Protein AF-A0A1V5IYW2-F1 (afdb_monomer)

Nearest PDB structures (foldseek):
  6rg0-assembly4_D  TM=4.909E-01  e=7.739E-03  Escherichia coli K-12
  5dlc-assembly2_D  TM=4.328E-01  e=2.002E-02  Pseudomonas aeruginosa
  3pju-assembly1_A  TM=5.124E-01  e=9.516E-01  Pseudomonas fluorescens Pf0-1

Mean predicted aligned error: 9.4 Å

Secondary structure (DSSP, 8-state):
-----S-EEEEEEEGGGGGGS-THHHHHHTTTEEEEEEE--HHHHHHHTT-S----GGGGG-PPPPHHHHHHHHHHHHTTTGGGEEEB----HHHH-HHHHHHHHHHHHHTT--PBEEE-TTSSS-HHHHHTT-SEEEE-GGGTT-HHHHHHHHHHHHHTT-EEEETT---TTTHHHHHTSTTEEEE--THHHHHHHHT-EEEEETTEEEEE-TTTHHHHHGGGGTT--HHHHHHHHHHHHHHHHHHHHHTS----------S--

pLDDT: mean 77.61, std 17.04, range [29.48, 98.5]

Solvent-accessible surface area (backbone atoms only — not comparable to full-atom values): 15457 Å² total; per-residue (Å²): 131,85,74,80,87,60,60,41,63,71,41,84,45,47,54,71,49,46,91,76,53,53,80,62,50,57,69,73,42,58,89,41,43,73,38,34,36,36,37,46,27,36,70,58,48,35,28,30,59,73,72,41,97,60,90,55,82,74,42,80,80,49,80,48,74,59,68,67,62,51,48,53,54,47,53,60,56,36,72,84,41,54,96,65,34,54,43,34,50,67,66,42,35,93,83,69,34,57,74,52,40,54,52,55,50,52,52,33,52,77,68,76,43,85,56,34,48,68,49,49,96,85,48,88,65,54,70,66,61,47,38,74,76,34,65,49,36,30,38,50,45,88,46,62,84,39,66,71,59,40,51,56,54,41,52,54,29,40,77,58,67,12,33,29,34,38,36,58,52,76,56,72,87,53,44,63,68,49,62,56,38,85,20,48,72,46,70,43,40,69,68,64,55,38,27,55,77,70,47,31,44,55,46,59,55,96,97,41,79,46,81,36,47,64,81,56,38,49,78,76,57,45,75,80,58,80,77,55,50,64,65,55,50,39,54,48,28,47,51,26,52,47,56,46,49,53,50,53,56,70,75,26,80,83,72,82,72,87,69,74,92,77,88,77,134

Radius of gyration: 19.22 Å; Cα contacts (8 Å, |Δi|>4): 338; chains: 1; bounding box: 43×42×52 Å

Sequence (265 aa):
MERVNRLIKWRLMSYFYKNTIKAEWWKRHEGVFQEIMVDSGAHTFHAVAGKAGASNQTAKKTKAPDPIQYTHDYCKWLQDYKDKCTYIELDVAKVYGWPLQVHLREIFDAYNLDPLYVWHPTNSETLEDVCGKKDFIGIGSSYNKNAKILSKILAVCEKHQTRVHVFGYTGLENLKALVHHPAVYSVDSSSWSAGVRFGVCYVYERGVLSMYSKNTFPKRFGKMFNKTSNTNLLLWNASQWQRYADYLYKISPKTEWNSNPSVFP

Foldseek 3Di:
DPDPPDALAEAEDEPVCVVVCPPCNCVVNVVRYNAYEYEPCLQVLCLLCVHHPDPDPVSPPDHRPDLQVSLLVVLVVCVVCVQRHAYAFNPCCVPPNQVVSVVSVVSCVVSVHDHAYEDDPPHPDDLLNVLVVALEHEYDAVCLVPPVSVVVSLVSNVVSNRAYEYEARDCPVCVLVVLQRPNYDYYDHCVLLVCLVQVWAWADDDLDIDIGHNVVCCVVPNPPPVPDDSVVRSSRSSVRVSVNVVVSNVPHDDPPPPPPVPPDD

Structure (mmCIF, N/CA/C/O backbone):
data_AF-A0A1V5IYW2-F1
#
_entry.id   AF-A0A1V5IYW2-F1
#
loop_
_atom_site.group_PDB
_atom_site.id
_atom_site.type_symbol
_atom_site.label_atom_id
_atom_site.label_alt_id
_atom_site.label_comp_id
_atom_site.label_asym_id
_atom_site.label_entity_id
_atom_site.label_seq_id
_atom_site.pdbx_PDB_ins_code
_atom_site.Cartn_x
_atom_site.Cartn_y
_atom_site.Cartn_z
_atom_site.occupancy
_atom_site.B_iso_or_equiv
_atom_site.auth_seq_id
_atom_site.auth_comp_id
_atom_site.auth_asym_id
_atom_site.auth_atom_id
_atom_site.pdbx_PDB_model_num
ATOM 1 N N . MET A 1 1 ? 10.880 -18.451 -24.691 1.00 37.06 1 MET A N 1
ATOM 2 C CA . MET A 1 1 ? 10.282 -17.834 -23.489 1.00 37.06 1 MET A CA 1
ATOM 3 C C . MET A 1 1 ? 9.814 -18.969 -22.602 1.00 37.06 1 MET A C 1
ATOM 5 O O . MET A 1 1 ? 8.695 -19.435 -22.774 1.00 37.06 1 MET A O 1
ATOM 9 N N . GLU A 1 2 ? 10.696 -19.491 -21.747 1.00 30.31 2 GLU A N 1
ATOM 10 C CA . GLU A 1 2 ? 10.268 -20.417 -20.695 1.00 30.31 2 GLU A CA 1
ATOM 11 C C . GLU A 1 2 ? 9.194 -19.731 -19.857 1.00 30.31 2 GLU A C 1
ATOM 13 O O . GLU A 1 2 ? 9.331 -18.565 -19.478 1.00 30.31 2 GLU A O 1
ATOM 18 N N . ARG A 1 3 ? 8.084 -20.445 -19.675 1.00 33.84 3 ARG A N 1
ATOM 19 C CA . ARG A 1 3 ? 6.899 -19.984 -18.965 1.00 33.84 3 ARG A CA 1
ATOM 20 C C . ARG A 1 3 ? 7.313 -19.441 -17.604 1.00 33.84 3 ARG A C 1
ATOM 22 O O . ARG A 1 3 ? 8.051 -20.091 -16.864 1.00 33.84 3 ARG A O 1
ATOM 29 N N . VAL A 1 4 ? 6.797 -18.264 -17.270 1.00 40.16 4 VAL A N 1
ATOM 30 C CA . VAL A 1 4 ? 6.760 -17.750 -15.901 1.00 40.16 4 VAL A CA 1
ATOM 31 C C . VAL A 1 4 ? 5.863 -18.710 -15.102 1.00 40.16 4 VAL A C 1
ATOM 33 O O . VAL A 1 4 ? 4.693 -18.445 -14.887 1.00 40.16 4 VAL A O 1
ATOM 36 N N . ASN A 1 5 ? 6.388 -19.880 -14.723 1.00 40.41 5 ASN A N 1
ATOM 37 C CA . ASN A 1 5 ? 5.691 -20.922 -13.953 1.00 40.41 5 ASN A CA 1
ATOM 38 C C . ASN A 1 5 ? 5.567 -20.547 -12.461 1.00 40.41 5 ASN A C 1
ATOM 40 O O . ASN A 1 5 ? 5.300 -21.399 -11.620 1.00 40.41 5 ASN A O 1
ATOM 44 N N . ARG A 1 6 ? 5.818 -19.283 -12.107 1.00 54.28 6 ARG A N 1
ATOM 45 C CA . ARG A 1 6 ? 5.718 -18.768 -10.742 1.00 54.28 6 ARG A CA 1
ATOM 46 C C . ARG A 1 6 ? 4.829 -17.541 -10.748 1.00 54.28 6 ARG A C 1
ATOM 48 O O . ARG A 1 6 ? 5.128 -16.576 -11.446 1.00 54.28 6 ARG A O 1
ATOM 55 N N . LEU A 1 7 ? 3.771 -17.593 -9.948 1.00 52.41 7 LEU A N 1
ATOM 56 C CA . LEU A 1 7 ? 2.935 -16.435 -9.666 1.00 52.41 7 LEU A CA 1
ATOM 57 C C . LEU A 1 7 ? 3.802 -15.323 -9.063 1.00 52.41 7 LEU A C 1
ATOM 59 O O . LEU A 1 7 ? 4.577 -15.579 -8.136 1.00 52.41 7 LEU A O 1
ATOM 63 N N . ILE A 1 8 ? 3.669 -14.103 -9.578 1.00 64.62 8 ILE A N 1
ATOM 64 C CA . ILE A 1 8 ? 4.258 -12.907 -8.967 1.00 64.62 8 ILE A CA 1
ATOM 65 C C . ILE A 1 8 ? 3.552 -12.700 -7.625 1.00 64.62 8 ILE A C 1
ATOM 67 O O . ILE A 1 8 ? 2.331 -12.776 -7.553 1.00 64.62 8 ILE A O 1
ATOM 71 N N . LYS A 1 9 ? 4.287 -12.474 -6.536 1.00 67.31 9 LYS A N 1
ATOM 72 C CA . LYS A 1 9 ? 3.682 -12.547 -5.198 1.00 67.31 9 LYS A CA 1
ATOM 73 C C . LYS A 1 9 ? 2.623 -11.461 -4.975 1.00 67.31 9 LYS A C 1
ATOM 75 O O . LYS A 1 9 ? 1.543 -11.761 -4.492 1.00 67.31 9 LYS A O 1
ATOM 80 N N . TRP A 1 10 ? 2.907 -10.232 -5.400 1.00 72.56 10 TRP A N 1
ATOM 81 C CA . TRP A 1 10 ? 2.081 -9.070 -5.076 1.00 72.56 10 TRP A CA 1
ATOM 82 C C . TRP A 1 10 ? 1.764 -8.217 -6.299 1.00 72.56 10 TRP A C 1
ATOM 84 O O . TRP A 1 10 ? 2.636 -7.963 -7.140 1.00 72.56 10 TRP A O 1
ATOM 94 N N . ARG A 1 11 ? 0.541 -7.685 -6.354 1.00 78.12 11 ARG A N 1
ATOM 95 C CA . ARG A 1 11 ? 0.160 -6.599 -7.263 1.00 78.12 11 ARG A CA 1
ATOM 96 C C . ARG A 1 11 ? -0.555 -5.490 -6.511 1.00 78.12 11 ARG A C 1
ATOM 98 O O . ARG A 1 11 ? -1.634 -5.717 -5.988 1.00 78.12 11 ARG A O 1
ATOM 105 N N . LEU A 1 12 ? -0.008 -4.277 -6.554 1.00 80.56 12 LEU A N 1
ATOM 106 C CA . LEU A 1 12 ? -0.727 -3.090 -6.099 1.00 80.56 12 LEU A CA 1
ATOM 107 C C . LEU A 1 12 ? -1.663 -2.563 -7.198 1.00 80.56 12 LEU A C 1
ATOM 109 O O . LEU A 1 12 ? -1.284 -2.467 -8.375 1.00 80.56 12 LEU A O 1
ATOM 113 N N . MET A 1 13 ? -2.872 -2.200 -6.794 1.00 84.12 13 MET A N 1
ATOM 114 C CA . MET A 1 13 ? -3.902 -1.549 -7.593 1.00 84.12 13 MET A CA 1
ATOM 115 C C . MET A 1 13 ? -4.498 -0.396 -6.785 1.00 84.12 13 MET A C 1
ATOM 117 O O . MET A 1 13 ? -4.598 -0.504 -5.574 1.00 84.12 13 MET A O 1
ATOM 121 N N . SER A 1 14 ? -4.947 0.671 -7.446 1.00 87.44 14 SER A N 1
ATOM 122 C CA . SER A 1 14 ? -5.612 1.786 -6.770 1.00 87.44 14 SER A CA 1
ATOM 123 C C . SER A 1 14 ? -7.096 1.837 -7.119 1.00 87.44 14 SER A C 1
ATOM 125 O O . SER A 1 14 ? -7.461 1.923 -8.298 1.00 87.44 14 SER A O 1
ATOM 127 N N . TYR A 1 15 ? -7.950 1.833 -6.096 1.00 90.25 15 TYR A N 1
ATOM 128 C CA . TYR A 1 15 ? -9.403 1.949 -6.209 1.00 90.25 15 TYR A CA 1
ATOM 129 C C . TYR A 1 15 ? -9.841 3.260 -6.880 1.00 90.25 15 TYR A C 1
ATOM 131 O O . TYR A 1 15 ? -10.835 3.277 -7.605 1.00 90.25 15 TYR A O 1
ATOM 139 N N . PHE A 1 16 ? -9.058 4.337 -6.761 1.00 87.75 16 PHE A N 1
ATOM 140 C CA . PHE A 1 16 ? -9.337 5.603 -7.456 1.00 87.75 16 PHE A CA 1
ATOM 141 C C . PHE A 1 16 ? -9.475 5.427 -8.974 1.00 87.75 16 PHE A C 1
ATOM 143 O O . PHE A 1 16 ? -10.237 6.133 -9.632 1.00 87.75 16 PHE A O 1
ATOM 150 N N . TYR A 1 17 ? -8.772 4.445 -9.540 1.00 83.38 17 TYR A N 1
ATOM 151 C CA . TYR A 1 17 ? -8.812 4.131 -10.964 1.00 83.38 17 TYR A CA 1
ATOM 152 C C . TYR A 1 17 ? -9.741 2.952 -11.299 1.00 83.38 17 TYR A C 1
ATOM 154 O O . TYR A 1 17 ? -9.705 2.479 -12.437 1.00 83.38 17 TYR A O 1
ATOM 162 N N . LYS A 1 18 ? -10.609 2.493 -10.379 1.00 80.69 18 LYS A N 1
ATOM 163 C CA . LYS A 1 18 ? -11.496 1.322 -10.570 1.00 80.69 18 LYS A CA 1
ATOM 164 C C . LYS A 1 18 ? -12.307 1.364 -11.868 1.00 80.69 18 LYS A C 1
ATOM 166 O O . LYS A 1 18 ? -12.402 0.364 -12.561 1.00 80.69 18 LYS A O 1
ATOM 171 N N . ASN A 1 19 ? -12.814 2.535 -12.258 1.00 76.00 19 ASN A N 1
ATOM 172 C CA . ASN A 1 19 ? -13.636 2.684 -13.466 1.00 76.00 19 ASN A CA 1
ATOM 173 C C . ASN A 1 19 ? -12.807 2.594 -14.759 1.00 76.00 19 ASN A C 1
ATOM 175 O O . ASN A 1 19 ? -13.352 2.401 -15.841 1.00 76.00 19 ASN A O 1
ATOM 179 N N . THR A 1 20 ? -11.482 2.735 -14.662 1.00 67.38 20 THR A N 1
ATOM 180 C CA . THR A 1 20 ? -10.553 2.509 -15.782 1.00 67.38 20 THR A CA 1
ATOM 181 C C . THR A 1 20 ? -10.079 1.056 -15.856 1.00 67.38 20 THR A C 1
ATOM 183 O O . THR A 1 20 ? -9.535 0.620 -16.875 1.00 67.38 20 THR A O 1
ATOM 186 N N . ILE A 1 21 ? -10.307 0.290 -14.788 1.00 66.12 21 ILE A N 1
ATOM 187 C CA . ILE A 1 21 ? -9.979 -1.125 -14.695 1.00 66.12 21 ILE A CA 1
ATOM 188 C C . ILE A 1 21 ? -11.135 -1.894 -15.336 1.00 66.12 21 ILE A C 1
ATOM 190 O O . ILE A 1 21 ? -12.201 -2.072 -14.757 1.00 66.12 21 ILE A O 1
ATOM 194 N N . LYS A 1 22 ? -10.936 -2.325 -16.585 1.00 65.94 22 LYS A N 1
ATOM 195 C CA . LYS A 1 22 ? -11.913 -3.167 -17.294 1.00 65.94 22 LYS A CA 1
ATOM 196 C C . LYS A 1 22 ? -12.171 -4.443 -16.485 1.00 65.94 22 LYS A C 1
ATOM 198 O O . LYS A 1 22 ? -11.232 -4.972 -15.903 1.00 65.94 22 LYS A O 1
ATOM 203 N N . ALA A 1 23 ? -13.385 -4.995 -16.527 1.00 64.81 23 ALA A N 1
ATOM 204 C CA . ALA A 1 23 ? -13.714 -6.273 -15.870 1.00 64.81 23 ALA A CA 1
ATOM 205 C C . ALA A 1 23 ? -12.751 -7.414 -16.265 1.00 64.81 23 ALA A C 1
ATOM 207 O O . ALA A 1 23 ? -12.419 -8.293 -15.476 1.00 64.81 23 ALA A O 1
ATOM 208 N N . GLU A 1 24 ? -12.227 -7.352 -17.487 1.00 64.88 24 GLU A N 1
ATOM 209 C CA . GLU A 1 24 ? -11.205 -8.260 -18.001 1.00 64.88 24 GLU A CA 1
ATOM 210 C C . GLU A 1 24 ? -9.855 -8.158 -17.280 1.00 64.88 24 GLU A C 1
ATOM 212 O O . GLU A 1 24 ? -9.032 -9.054 -17.416 1.00 64.88 24 GLU A O 1
ATOM 217 N N . TRP A 1 25 ? -9.581 -7.075 -16.551 1.00 72.00 25 TRP A N 1
ATOM 218 C CA . TRP A 1 25 ? -8.330 -6.897 -15.822 1.00 72.00 25 TRP A CA 1
ATOM 219 C C . TRP A 1 25 ? -8.160 -7.994 -14.779 1.00 72.00 25 TRP A C 1
ATOM 221 O O . TRP A 1 25 ? -7.127 -8.655 -14.799 1.00 72.00 25 TRP A O 1
ATOM 231 N N . TRP A 1 26 ? -9.190 -8.262 -13.970 1.00 67.69 26 TRP A N 1
ATOM 232 C CA . TRP A 1 26 ? -9.175 -9.366 -13.011 1.00 67.69 26 TRP A CA 1
ATOM 233 C C . TRP A 1 26 ? -8.909 -10.692 -13.719 1.00 67.69 26 TRP A C 1
ATOM 235 O O . TRP A 1 26 ? -7.936 -11.354 -13.394 1.00 67.69 26 TRP A O 1
ATOM 245 N N . LYS A 1 27 ? -9.647 -10.996 -14.795 1.00 67.88 27 LYS A N 1
ATOM 246 C CA . LYS A 1 27 ? -9.441 -12.220 -15.594 1.00 67.88 27 LYS A CA 1
ATOM 247 C C . LYS A 1 27 ? -8.035 -12.338 -16.197 1.00 67.88 27 LYS A C 1
ATOM 249 O O . LYS A 1 27 ? -7.513 -13.432 -16.343 1.00 67.88 27 LYS A O 1
ATOM 254 N N . ARG A 1 28 ? -7.410 -11.220 -16.583 1.00 66.56 28 ARG A N 1
ATOM 255 C CA . ARG A 1 28 ? -6.049 -11.195 -17.159 1.00 66.56 28 ARG A CA 1
ATOM 256 C C . ARG A 1 28 ? -4.944 -11.353 -16.111 1.00 66.56 28 ARG A C 1
ATOM 258 O O . ARG A 1 28 ? -3.806 -11.607 -16.495 1.00 66.56 28 ARG A O 1
ATOM 265 N N . HIS A 1 29 ? -5.250 -11.107 -14.839 1.00 68.81 29 HIS A N 1
ATOM 266 C CA . HIS A 1 29 ? -4.285 -11.118 -13.734 1.00 68.81 29 HIS A CA 1
ATOM 267 C C . HIS A 1 29 ? -4.558 -12.265 -12.742 1.00 68.81 29 HIS A C 1
ATOM 269 O O . HIS A 1 29 ? -3.696 -12.589 -11.924 1.00 68.81 29 HIS A O 1
ATOM 275 N N . GLU A 1 30 ? -5.717 -12.913 -12.854 1.00 67.69 30 GLU A N 1
ATOM 276 C CA . GLU A 1 30 ? -6.066 -14.173 -12.207 1.00 67.69 30 GLU A CA 1
ATOM 277 C C . GLU A 1 30 ? -5.052 -15.254 -12.597 1.00 67.69 30 GLU A C 1
ATOM 279 O O . GLU A 1 30 ? -4.704 -15.410 -13.768 1.00 67.69 30 GLU A O 1
ATOM 284 N N . GLY A 1 31 ? -4.498 -15.948 -11.601 1.00 68.31 31 GLY A N 1
ATOM 285 C CA 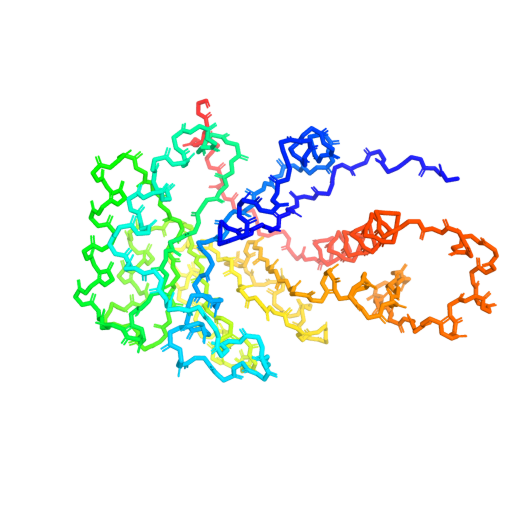. GLY A 1 31 ? -3.438 -16.931 -11.836 1.00 68.31 31 GLY A CA 1
ATOM 286 C C . GLY A 1 31 ? -2.124 -16.332 -12.359 1.00 68.31 31 GLY A C 1
ATOM 287 O O . GLY A 1 31 ? -1.284 -17.070 -12.868 1.00 68.31 31 GLY A O 1
ATOM 288 N N . VAL A 1 32 ? -1.922 -15.013 -12.236 1.00 71.25 32 VAL A N 1
ATOM 289 C CA . VAL A 1 32 ? -0.625 -14.345 -12.462 1.00 71.25 32 VAL A CA 1
ATOM 290 C C . VAL A 1 32 ? -0.037 -13.839 -11.150 1.00 71.25 32 VAL A C 1
ATOM 292 O O . VAL A 1 32 ? 1.179 -13.917 -10.961 1.00 71.25 32 VAL A O 1
ATOM 295 N N . PHE A 1 33 ? -0.888 -13.345 -10.245 1.00 72.62 33 PHE A N 1
ATOM 296 C CA . PHE A 1 33 ? -0.483 -12.829 -8.940 1.00 72.62 33 PHE A CA 1
ATOM 297 C C . PHE A 1 33 ? -1.030 -13.691 -7.803 1.00 72.62 33 PHE A C 1
ATOM 299 O O . PHE A 1 33 ? -2.148 -14.187 -7.912 1.00 72.62 33 PHE A O 1
ATOM 306 N N . GLN A 1 34 ? -0.244 -13.879 -6.738 1.00 73.94 34 GLN A N 1
ATOM 307 C CA . GLN A 1 34 ? -0.699 -14.606 -5.541 1.00 73.94 34 GLN A CA 1
ATOM 308 C C . GLN A 1 34 ? -1.645 -13.740 -4.713 1.00 73.94 34 GLN A C 1
ATOM 310 O O . GLN A 1 34 ? -2.682 -14.216 -4.274 1.00 73.94 34 GLN A O 1
ATOM 315 N N . GLU A 1 35 ? -1.298 -12.464 -4.549 1.00 77.25 35 GLU A N 1
ATOM 316 C CA . GLU A 1 35 ? -2.091 -11.519 -3.782 1.00 77.25 35 GLU A CA 1
ATOM 317 C C . GLU A 1 35 ? -2.184 -10.162 -4.482 1.00 77.25 35 GLU A C 1
ATOM 319 O O . GLU A 1 35 ? -1.240 -9.672 -5.121 1.00 77.25 35 GLU A O 1
ATOM 324 N N . ILE A 1 36 ? -3.355 -9.543 -4.359 1.00 84.12 36 ILE A N 1
ATOM 325 C CA . ILE A 1 36 ? -3.633 -8.201 -4.853 1.00 84.12 36 ILE A CA 1
ATOM 326 C C . ILE A 1 36 ? -3.804 -7.296 -3.637 1.00 84.12 36 ILE A C 1
ATOM 328 O O . ILE A 1 36 ? -4.575 -7.596 -2.734 1.00 84.12 36 ILE A O 1
ATOM 332 N N . MET A 1 37 ? -3.072 -6.188 -3.616 1.00 88.38 37 MET A N 1
ATOM 333 C CA . MET A 1 37 ? -3.267 -5.114 -2.652 1.00 88.38 37 MET A CA 1
ATOM 334 C C . MET A 1 37 ? -4.042 -3.996 -3.336 1.00 88.38 37 MET A C 1
ATOM 336 O O . MET A 1 37 ? -3.660 -3.552 -4.424 1.00 88.38 37 MET A O 1
ATOM 340 N N . VAL A 1 38 ? -5.117 -3.534 -2.710 1.00 90.69 38 VAL A N 1
ATOM 341 C CA . VAL A 1 38 ? -5.921 -2.417 -3.201 1.00 90.69 38 VAL A CA 1
ATOM 342 C C . VAL A 1 38 ? -5.674 -1.204 -2.318 1.00 90.69 38 VAL A C 1
ATOM 344 O O . VAL A 1 38 ? -6.107 -1.159 -1.170 1.00 90.69 38 VAL A O 1
ATOM 347 N N . ASP A 1 39 ? -4.968 -0.211 -2.855 1.00 90.56 39 ASP A N 1
ATOM 348 C CA . ASP A 1 39 ? -4.893 1.106 -2.241 1.00 90.56 39 ASP A CA 1
ATOM 349 C C . ASP A 1 39 ? -6.178 1.898 -2.496 1.00 90.56 39 ASP A C 1
ATOM 351 O O . ASP A 1 39 ? -6.776 1.835 -3.571 1.00 90.56 39 ASP A O 1
ATOM 355 N N . SER A 1 40 ? -6.598 2.676 -1.505 1.00 91.88 40 SER A N 1
ATOM 356 C CA . SER A 1 40 ? -7.763 3.564 -1.591 1.00 91.88 40 SER A CA 1
ATOM 357 C C . SER A 1 40 ? -7.609 4.688 -2.618 1.00 91.88 40 SER A C 1
ATOM 359 O O . SER A 1 40 ? -8.594 5.298 -3.026 1.00 91.88 40 SER A O 1
ATOM 361 N N . GLY A 1 41 ? -6.385 4.998 -3.038 1.00 89.38 41 GLY A N 1
ATOM 362 C CA . GLY A 1 41 ? -6.049 6.105 -3.919 1.00 89.38 41 GLY A CA 1
ATOM 363 C C . GLY A 1 41 ? -5.674 7.395 -3.218 1.00 89.38 41 GLY A C 1
ATOM 364 O O . GLY A 1 41 ? -5.604 8.420 -3.897 1.00 89.38 41 GLY A O 1
ATOM 365 N N . ALA A 1 42 ? -5.400 7.361 -1.910 1.00 89.19 42 ALA A N 1
ATOM 366 C CA . ALA A 1 42 ? -5.097 8.527 -1.074 1.00 89.19 42 ALA A CA 1
ATOM 367 C C . ALA A 1 42 ? -4.126 9.534 -1.724 1.00 89.19 42 ALA A C 1
ATOM 369 O O . ALA A 1 42 ? -4.385 10.735 -1.745 1.00 89.19 42 ALA A O 1
ATOM 370 N N . HIS A 1 43 ? -3.038 9.069 -2.350 1.00 85.25 43 HIS A N 1
ATOM 371 C CA . HIS A 1 43 ? -2.090 9.962 -3.027 1.00 85.25 43 HIS A CA 1
ATOM 372 C C . HIS A 1 43 ? -2.732 10.762 -4.174 1.00 85.25 43 HIS A C 1
ATOM 374 O O . HIS A 1 43 ? -2.527 11.973 -4.287 1.00 85.25 43 HIS A O 1
ATOM 380 N N . THR A 1 44 ? -3.524 10.097 -5.022 1.00 83.62 44 THR A N 1
ATOM 381 C CA . THR A 1 44 ? -4.231 10.759 -6.130 1.00 83.62 44 THR A CA 1
ATOM 382 C C . THR A 1 44 ? -5.373 11.620 -5.598 1.00 83.62 44 THR A C 1
ATOM 384 O O . THR A 1 44 ? -5.545 12.746 -6.061 1.00 83.62 44 THR A O 1
ATOM 387 N N . PHE A 1 45 ? -6.090 11.135 -4.583 1.00 86.00 45 PHE A N 1
ATOM 388 C CA . PHE A 1 45 ? -7.139 11.864 -3.874 1.00 86.00 45 PHE A CA 1
ATOM 389 C C . PHE A 1 45 ? -6.618 13.212 -3.343 1.00 86.00 45 PHE A C 1
ATOM 391 O O . PHE A 1 45 ? -7.194 14.263 -3.619 1.00 86.00 45 PHE A O 1
ATOM 398 N N . HIS A 1 46 ? -5.452 13.220 -2.689 1.00 82.38 46 HIS A N 1
ATOM 399 C CA . HIS A 1 46 ? -4.783 14.442 -2.231 1.00 82.38 46 HIS A CA 1
ATOM 400 C C . HIS A 1 46 ? -4.345 15.370 -3.369 1.00 82.38 46 HIS A C 1
ATOM 402 O O . HIS A 1 46 ? -4.368 16.595 -3.213 1.00 82.38 46 HIS A O 1
ATOM 408 N N . ALA A 1 47 ? -3.932 14.812 -4.511 1.00 78.12 47 ALA A N 1
ATOM 409 C CA . ALA A 1 47 ? -3.541 15.600 -5.676 1.00 78.12 47 ALA A CA 1
ATOM 410 C C . ALA A 1 47 ? -4.734 16.352 -6.278 1.00 78.12 47 ALA A C 1
ATOM 412 O O . ALA A 1 47 ? -4.620 17.547 -6.546 1.00 78.12 47 ALA A O 1
ATOM 413 N N . VAL A 1 48 ? -5.888 15.693 -6.427 1.00 77.00 48 VAL A N 1
ATOM 414 C CA . VAL A 1 48 ? -7.115 16.346 -6.922 1.00 77.00 48 VAL A CA 1
ATOM 415 C C . VAL A 1 48 ? -7.752 17.276 -5.884 1.00 77.00 48 VAL A C 1
ATOM 417 O O . VAL A 1 48 ? -8.426 18.232 -6.252 1.00 77.00 48 VAL A O 1
ATOM 420 N N . ALA A 1 49 ? -7.479 17.068 -4.591 1.00 71.56 49 ALA A N 1
ATOM 421 C CA . ALA A 1 49 ? -7.844 17.997 -3.516 1.00 71.56 49 ALA A CA 1
ATOM 422 C C . ALA A 1 49 ? -6.940 19.247 -3.452 1.00 71.56 49 ALA A C 1
ATOM 424 O O . ALA A 1 49 ? -7.123 20.097 -2.581 1.00 71.56 49 ALA A O 1
ATOM 425 N N . GLY A 1 50 ? -5.952 19.365 -4.348 1.00 61.31 50 GLY A N 1
ATOM 426 C CA . GLY A 1 50 ? -5.077 20.534 -4.454 1.00 61.31 50 GLY A CA 1
ATOM 427 C C . GLY A 1 50 ? -3.987 20.628 -3.382 1.00 61.31 50 GLY A C 1
ATOM 428 O O . GLY A 1 50 ? -3.428 21.706 -3.196 1.00 61.31 50 GLY A O 1
ATOM 429 N N . LYS A 1 51 ? -3.676 19.536 -2.663 1.00 57.91 51 LYS A N 1
ATOM 430 C CA . LYS A 1 51 ? -2.710 19.553 -1.542 1.00 57.91 51 LYS A CA 1
ATOM 431 C C . LYS A 1 51 ? -1.557 18.545 -1.641 1.00 57.91 51 LYS A C 1
ATOM 433 O O . LYS A 1 51 ? -0.669 18.565 -0.788 1.00 57.91 51 LYS A O 1
ATOM 438 N N . ALA A 1 52 ? -1.506 17.688 -2.663 1.00 50.59 52 ALA A N 1
ATOM 439 C CA . ALA A 1 52 ? -0.282 16.939 -2.961 1.00 50.59 52 ALA A CA 1
ATOM 440 C C . ALA A 1 52 ? 0.660 17.796 -3.816 1.00 50.59 52 ALA A C 1
ATOM 442 O O . ALA A 1 52 ? 0.219 18.429 -4.772 1.00 50.59 52 ALA A O 1
ATOM 443 N N . GLY A 1 53 ? 1.967 17.756 -3.536 1.00 45.28 53 GLY A N 1
ATOM 444 C CA . GLY A 1 53 ? 3.022 18.297 -4.408 1.00 45.28 53 GLY A CA 1
ATOM 445 C C . GLY A 1 53 ? 3.170 17.520 -5.725 1.00 45.28 53 GLY A C 1
ATOM 446 O O . GLY A 1 53 ? 4.281 17.189 -6.132 1.00 45.28 53 GLY A O 1
ATOM 447 N N . ALA A 1 54 ? 2.055 17.162 -6.362 1.00 41.31 54 ALA A N 1
ATOM 448 C CA . ALA A 1 54 ? 2.012 16.443 -7.615 1.00 41.31 54 ALA A CA 1
ATOM 449 C C . ALA A 1 54 ? 2.195 17.436 -8.766 1.00 41.31 54 ALA A C 1
ATOM 451 O O . ALA A 1 54 ? 1.320 18.239 -9.078 1.00 41.31 54 ALA A O 1
ATOM 452 N N . SER A 1 55 ? 3.327 17.311 -9.448 1.00 39.22 55 SER A N 1
ATOM 453 C CA . SER A 1 55 ? 3.683 17.961 -10.712 1.00 39.22 55 SER A CA 1
ATOM 454 C C . SER A 1 55 ? 2.782 17.587 -11.905 1.00 39.22 55 SER A C 1
ATOM 456 O O . SER A 1 55 ? 3.129 17.859 -13.053 1.00 39.22 55 SER A O 1
ATOM 458 N N . ASN A 1 56 ? 1.615 16.977 -11.678 1.00 40.91 56 ASN A N 1
ATOM 459 C CA . ASN A 1 56 ? 0.716 16.569 -12.748 1.00 40.91 56 ASN A CA 1
ATOM 460 C C . ASN A 1 56 ? -0.273 17.692 -13.069 1.00 40.91 56 ASN A C 1
ATOM 462 O O . ASN A 1 56 ? -1.237 17.936 -12.344 1.00 40.91 56 ASN A O 1
ATOM 466 N N . GLN A 1 57 ? -0.063 18.318 -14.229 1.00 41.22 57 GLN A N 1
ATOM 467 C CA . GLN A 1 57 ? -0.965 19.281 -14.873 1.00 41.22 57 GLN A CA 1
ATOM 468 C C . GLN A 1 57 ? -2.427 18.790 -15.001 1.00 41.22 57 GLN A C 1
ATOM 470 O O . GLN A 1 57 ? -3.324 19.593 -15.251 1.00 41.22 57 GLN A O 1
ATOM 475 N N . THR A 1 58 ? -2.693 17.498 -14.792 1.00 42.53 58 THR A N 1
ATOM 476 C CA . THR A 1 58 ? -4.021 16.869 -14.831 1.00 42.53 58 THR A CA 1
ATOM 477 C C . THR A 1 58 ? -4.912 17.179 -13.622 1.00 42.53 58 THR A C 1
ATOM 479 O O . THR A 1 58 ? -6.125 17.018 -13.727 1.00 42.53 58 THR A O 1
ATOM 482 N N . ALA A 1 59 ? -4.366 17.667 -12.499 1.00 45.72 59 ALA A N 1
ATOM 483 C CA . ALA A 1 59 ? -5.148 18.000 -11.296 1.00 45.72 59 ALA A CA 1
ATOM 484 C C . ALA A 1 59 ? -6.107 19.196 -11.483 1.00 45.72 59 ALA A C 1
ATOM 486 O O . ALA A 1 59 ? -6.983 19.431 -10.658 1.00 45.72 59 ALA A O 1
ATOM 487 N N . LYS A 1 60 ? -5.983 19.953 -12.582 1.00 45.31 60 LYS A N 1
ATOM 488 C CA . LYS A 1 60 ? -6.714 21.213 -12.788 1.00 45.31 60 LYS A CA 1
ATOM 489 C C . LYS A 1 60 ? -8.207 21.079 -13.138 1.00 45.31 60 LYS A C 1
ATOM 491 O O . LYS A 1 60 ? -8.842 22.112 -13.314 1.00 45.31 60 LYS A O 1
ATOM 496 N N . LYS A 1 61 ? -8.788 19.876 -13.282 1.00 48.03 61 LYS A N 1
ATOM 497 C CA . LYS A 1 61 ? -10.162 19.732 -13.827 1.00 48.03 61 LYS A CA 1
ATOM 498 C C . LYS A 1 61 ? -11.162 18.896 -13.026 1.00 48.03 61 LYS A C 1
ATOM 500 O O . LYS A 1 61 ? -12.333 18.889 -13.387 1.00 48.03 61 LYS A O 1
ATOM 505 N N . THR A 1 62 ? -10.764 18.224 -11.952 1.00 56.59 62 THR A N 1
ATOM 506 C CA . THR A 1 62 ? -11.676 17.360 -11.183 1.00 56.59 62 THR A CA 1
ATOM 507 C C . THR A 1 62 ? -11.637 17.726 -9.711 1.00 56.59 62 THR A C 1
ATOM 509 O O . THR A 1 62 ? -10.590 17.606 -9.081 1.00 56.59 62 THR A O 1
ATOM 512 N N . LYS A 1 63 ? -12.780 18.161 -9.168 1.00 65.69 63 LYS A N 1
ATOM 513 C CA . LYS A 1 63 ? -12.974 18.344 -7.725 1.00 65.69 63 LYS A CA 1
ATOM 514 C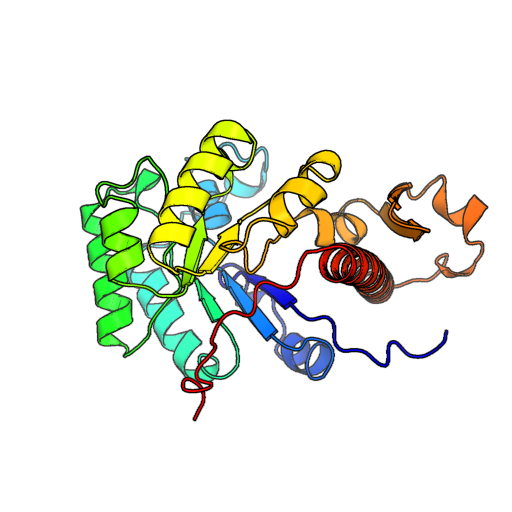 C . LYS A 1 63 ? -12.733 17.001 -7.028 1.00 65.69 63 LYS A C 1
ATOM 516 O O . LYS A 1 63 ? -13.210 15.976 -7.516 1.00 65.69 63 LYS A O 1
ATOM 521 N N . ALA A 1 64 ? -11.995 17.006 -5.919 1.00 69.12 64 ALA A N 1
ATOM 522 C CA . ALA A 1 64 ? -11.858 15.811 -5.093 1.00 69.12 64 ALA A CA 1
ATOM 523 C C . ALA A 1 64 ? -13.246 15.287 -4.682 1.00 69.12 64 ALA A C 1
ATOM 525 O O . ALA A 1 64 ? -14.108 16.105 -4.337 1.00 69.12 64 ALA A O 1
ATOM 526 N N . PRO A 1 65 ? -13.476 13.962 -4.724 1.00 81.31 65 PRO A N 1
ATOM 527 C CA . PRO A 1 65 ? -14.683 13.377 -4.157 1.00 81.31 65 PRO A CA 1
ATOM 528 C C . PRO A 1 65 ? -14.815 13.738 -2.674 1.00 81.31 65 PRO A C 1
ATOM 530 O O . PRO A 1 65 ? -13.818 13.989 -1.998 1.00 81.31 65 PRO A O 1
ATOM 533 N N . ASP A 1 66 ? -16.042 13.744 -2.164 1.00 90.75 66 ASP A N 1
ATOM 534 C CA . ASP A 1 66 ? -16.261 13.810 -0.723 1.00 90.75 66 ASP A CA 1
ATOM 535 C C . ASP A 1 66 ? -15.658 12.554 -0.054 1.00 90.75 66 ASP A C 1
ATOM 537 O O . ASP A 1 66 ? -15.958 11.443 -0.499 1.00 90.75 66 ASP A O 1
ATOM 541 N N . PRO A 1 67 ? -14.782 12.690 0.960 1.00 93.56 67 PRO A N 1
ATOM 542 C CA . PRO A 1 67 ? -14.066 11.554 1.543 1.00 93.56 67 PRO A CA 1
ATOM 543 C C . PRO A 1 67 ? -14.989 10.541 2.234 1.00 93.56 67 PRO A C 1
ATOM 545 O O . PRO A 1 67 ? -14.696 9.345 2.197 1.00 93.56 67 PRO A O 1
ATOM 548 N N . ILE A 1 68 ? -16.107 10.984 2.819 1.00 96.25 68 ILE A N 1
ATOM 549 C CA . ILE A 1 68 ? -17.072 10.100 3.487 1.00 96.25 68 ILE A CA 1
ATOM 550 C C . ILE A 1 68 ? -17.805 9.269 2.434 1.00 96.25 68 ILE A C 1
ATOM 552 O O . ILE A 1 68 ? -17.777 8.036 2.484 1.00 96.25 68 ILE A O 1
ATOM 556 N N . GLN A 1 69 ? -18.382 9.923 1.423 1.00 95.56 69 GLN A N 1
ATOM 557 C CA . GLN A 1 69 ? -19.060 9.226 0.329 1.00 95.56 69 GLN A CA 1
ATOM 558 C C . GLN A 1 69 ? -18.103 8.290 -0.421 1.00 95.56 69 GLN A C 1
ATOM 560 O O . GLN A 1 69 ? -18.453 7.149 -0.717 1.00 95.56 69 GLN A O 1
ATOM 565 N N . TYR A 1 70 ? -16.874 8.739 -0.683 1.00 95.31 70 TYR A N 1
ATOM 566 C CA . TYR A 1 70 ? -15.851 7.924 -1.332 1.00 95.31 70 TYR A CA 1
ATOM 567 C C . TYR A 1 70 ? -15.533 6.656 -0.533 1.00 95.31 70 TYR A C 1
ATOM 569 O O . TYR A 1 70 ? -15.399 5.581 -1.119 1.00 95.31 70 TYR A O 1
ATOM 577 N N . THR A 1 71 ? -15.435 6.773 0.794 1.00 97.19 71 THR A N 1
ATOM 578 C CA . THR A 1 71 ? -15.166 5.640 1.689 1.00 97.19 71 THR A CA 1
ATOM 579 C C . THR A 1 71 ? -16.339 4.667 1.718 1.00 97.19 71 THR A C 1
ATOM 581 O O . THR A 1 71 ? -16.118 3.464 1.599 1.00 97.19 71 THR A O 1
ATOM 584 N N . HIS A 1 72 ? -17.584 5.152 1.755 1.00 97.94 72 HIS A N 1
ATOM 585 C CA . HIS A 1 72 ? -18.759 4.289 1.600 1.00 97.94 72 HIS A CA 1
ATOM 586 C C . HIS A 1 72 ? -18.764 3.543 0.264 1.00 97.94 72 HIS A C 1
ATOM 588 O O . HIS A 1 72 ? -18.991 2.334 0.234 1.00 97.94 72 HIS A O 1
ATOM 594 N N . ASP A 1 73 ? -18.493 4.236 -0.841 1.00 95.69 73 ASP A N 1
ATOM 595 C CA . ASP A 1 73 ? -18.444 3.611 -2.163 1.00 95.69 73 ASP A CA 1
ATOM 596 C C . ASP A 1 73 ? -17.326 2.566 -2.243 1.00 95.69 73 ASP A C 1
ATOM 598 O O . ASP A 1 73 ? -17.485 1.531 -2.896 1.00 95.69 73 ASP A O 1
ATOM 602 N N . TYR A 1 74 ? -16.199 2.830 -1.575 1.00 96.00 74 TYR A N 1
ATOM 603 C CA . TYR A 1 74 ? -15.079 1.902 -1.503 1.00 96.00 74 TYR A CA 1
ATOM 604 C C . TYR A 1 74 ? -15.433 0.659 -0.692 1.00 96.00 74 TYR A C 1
ATOM 606 O O . TYR A 1 74 ? -15.245 -0.449 -1.185 1.00 96.00 74 TYR A O 1
ATOM 614 N N . CYS A 1 75 ? -16.034 0.825 0.487 1.00 97.31 75 CYS A N 1
ATOM 615 C CA . CYS A 1 75 ? -16.481 -0.282 1.329 1.00 97.31 75 CYS A CA 1
ATOM 616 C C . CYS A 1 75 ? -17.535 -1.149 0.628 1.00 97.31 75 CYS A C 1
ATOM 618 O O . CYS A 1 75 ? -17.451 -2.374 0.682 1.00 97.31 75 CYS A O 1
ATOM 620 N N . LYS A 1 76 ? -18.492 -0.534 -0.083 1.00 96.50 76 LYS A N 1
ATOM 621 C CA . LYS A 1 76 ? -19.478 -1.258 -0.904 1.00 96.50 76 LYS A CA 1
ATOM 622 C C . LYS A 1 76 ? -18.800 -2.089 -1.984 1.00 96.50 76 LYS A C 1
ATOM 624 O O . LYS A 1 76 ? -19.110 -3.263 -2.127 1.00 96.50 76 LYS A O 1
ATOM 629 N N . TRP A 1 77 ? -17.863 -1.489 -2.717 1.00 93.44 77 TRP A N 1
ATOM 630 C CA . TRP A 1 77 ? -17.110 -2.193 -3.751 1.00 93.44 77 TRP A CA 1
ATOM 631 C C . TRP A 1 77 ? -16.278 -3.340 -3.168 1.00 93.44 77 TRP A C 1
ATOM 633 O O . TRP A 1 77 ? -16.238 -4.415 -3.753 1.00 93.44 77 TRP A O 1
ATOM 643 N N . LEU A 1 78 ? -15.656 -3.146 -2.002 1.00 93.69 78 LEU A N 1
ATOM 644 C CA . LEU A 1 78 ? -14.858 -4.176 -1.337 1.00 93.69 78 LEU A CA 1
ATOM 645 C C . LEU A 1 78 ? -15.669 -5.405 -0.929 1.00 93.69 78 LEU A C 1
ATOM 647 O O . LEU A 1 78 ? -15.080 -6.475 -0.850 1.00 93.69 78 LEU A O 1
ATOM 651 N N . GLN A 1 79 ? -16.986 -5.315 -0.722 1.00 94.38 79 GLN A N 1
ATOM 652 C CA . GLN A 1 79 ? -17.783 -6.502 -0.379 1.00 94.38 79 GLN A CA 1
ATOM 653 C C . GLN A 1 79 ? -17.660 -7.623 -1.425 1.00 94.38 79 GLN A C 1
ATOM 655 O O . GLN A 1 79 ? -17.687 -8.791 -1.055 1.00 94.38 79 GLN A O 1
ATOM 660 N N . ASP A 1 80 ? -17.425 -7.282 -2.695 1.00 89.06 80 ASP A N 1
ATOM 661 C CA . ASP A 1 80 ? -17.268 -8.256 -3.783 1.00 89.06 80 ASP A CA 1
ATOM 662 C C . ASP A 1 80 ? -15.839 -8.839 -3.898 1.00 89.06 80 ASP A C 1
ATOM 664 O O . ASP A 1 80 ? -15.606 -9.812 -4.630 1.00 89.06 80 ASP A O 1
ATOM 668 N N . TYR A 1 81 ? -14.858 -8.225 -3.223 1.00 86.62 81 TYR A N 1
ATOM 669 C CA . TYR A 1 81 ? -13.427 -8.503 -3.422 1.00 86.62 81 TYR A CA 1
ATOM 670 C C . TYR A 1 81 ? -12.620 -8.690 -2.135 1.00 86.62 81 TYR A C 1
ATOM 672 O O . TYR A 1 81 ? -11.456 -9.070 -2.233 1.00 86.62 81 TYR A O 1
ATOM 680 N N . LYS A 1 82 ? -13.191 -8.453 -0.949 1.00 88.50 82 LYS A N 1
ATOM 681 C CA . LYS A 1 82 ? -12.474 -8.462 0.337 1.00 88.50 82 LYS A CA 1
ATOM 682 C C . LYS A 1 82 ? -11.740 -9.775 0.623 1.00 88.50 82 LYS A C 1
ATOM 684 O O . LYS A 1 82 ? -10.662 -9.733 1.195 1.00 88.50 82 LYS A O 1
ATOM 689 N N . ASP A 1 83 ? -12.249 -10.901 0.124 1.00 86.81 83 ASP A N 1
ATOM 690 C CA . ASP A 1 83 ? -11.622 -12.224 0.286 1.00 86.81 83 ASP A CA 1
ATOM 691 C C . ASP A 1 83 ? -10.531 -12.513 -0.766 1.00 86.81 83 ASP A C 1
ATOM 693 O O . ASP A 1 83 ? -9.887 -13.558 -0.755 1.00 86.81 83 ASP A O 1
ATOM 697 N N . LYS A 1 84 ? -10.328 -11.597 -1.719 1.00 82.69 84 LYS A N 1
ATOM 698 C CA . LYS A 1 84 ? -9.385 -11.729 -2.845 1.00 82.69 84 LYS A CA 1
ATOM 699 C C . LYS A 1 84 ? -8.238 -10.725 -2.775 1.00 82.69 84 LYS A C 1
ATOM 701 O O . LYS A 1 84 ? -7.354 -10.750 -3.636 1.00 82.69 84 LYS A O 1
ATOM 706 N N . CYS A 1 85 ? -8.269 -9.799 -1.819 1.00 86.38 85 CYS A N 1
ATOM 707 C CA . CYS A 1 85 ? -7.269 -8.751 -1.718 1.00 86.38 85 CYS A CA 1
ATOM 708 C C . CYS A 1 85 ? -7.084 -8.233 -0.296 1.00 86.38 85 CYS A C 1
ATOM 710 O O . CYS A 1 85 ? -8.048 -8.074 0.446 1.00 86.38 85 CYS A O 1
ATOM 712 N N . THR A 1 86 ? -5.858 -7.822 0.017 1.00 89.88 86 THR A N 1
ATOM 713 C CA . THR A 1 86 ? -5.616 -6.887 1.119 1.00 89.88 86 THR A CA 1
ATOM 714 C C . THR A 1 86 ? -6.038 -5.488 0.671 1.00 89.88 86 THR A C 1
ATOM 716 O O . THR A 1 86 ? -5.643 -5.034 -0.403 1.00 89.88 86 THR A O 1
ATOM 719 N N . TYR A 1 87 ? -6.811 -4.772 1.481 1.00 94.06 87 TYR A N 1
ATOM 720 C CA . TYR A 1 87 ? -7.292 -3.426 1.163 1.00 94.06 87 TYR A CA 1
ATOM 721 C C . TYR A 1 87 ? -6.787 -2.406 2.179 1.00 94.06 87 TYR A C 1
ATOM 723 O O . TYR A 1 87 ? -6.724 -2.664 3.376 1.00 94.06 87 TYR A O 1
ATOM 731 N N . ILE A 1 88 ? -6.388 -1.242 1.680 1.00 95.44 88 ILE A N 1
ATOM 732 C CA . ILE A 1 88 ? -5.718 -0.194 2.455 1.00 95.44 88 ILE A CA 1
ATOM 733 C C . ILE A 1 88 ? -6.690 0.964 2.655 1.00 95.44 88 ILE A C 1
ATOM 735 O O . ILE A 1 88 ? -7.428 1.317 1.728 1.00 95.44 88 ILE A O 1
ATOM 739 N N . GLU A 1 89 ? -6.674 1.568 3.842 1.00 95.69 89 GLU A N 1
ATOM 740 C CA . GLU A 1 89 ? -7.558 2.685 4.179 1.00 95.69 89 GLU A CA 1
ATOM 741 C C . GLU A 1 89 ? -7.334 3.930 3.298 1.00 95.69 89 GLU A C 1
ATOM 743 O O . GLU A 1 89 ? -6.305 4.107 2.633 1.00 95.69 89 GLU A O 1
ATOM 748 N N . LEU A 1 90 ? -8.319 4.829 3.293 1.00 94.94 90 LEU A N 1
ATOM 749 C CA . LEU A 1 90 ? -8.148 6.182 2.773 1.00 94.94 90 LEU A CA 1
ATOM 750 C C . LEU A 1 90 ? -7.455 7.042 3.837 1.00 94.94 90 LEU A C 1
ATOM 752 O O . LEU A 1 90 ? -8.121 7.601 4.699 1.00 94.94 90 LEU A O 1
ATOM 756 N N . ASP A 1 91 ? -6.123 7.136 3.781 1.00 92.25 91 ASP A N 1
ATOM 757 C CA . ASP A 1 91 ? -5.358 8.061 4.629 1.00 92.25 91 ASP A CA 1
ATOM 758 C C . ASP A 1 91 ? -5.515 9.500 4.127 1.00 92.25 91 ASP A C 1
ATOM 760 O O . ASP A 1 91 ? -4.978 9.876 3.082 1.00 92.25 91 ASP A O 1
ATOM 764 N N . VAL A 1 92 ? -6.265 10.298 4.882 1.00 91.25 92 VAL A N 1
ATOM 765 C CA . VAL A 1 92 ? -6.556 11.709 4.604 1.00 91.25 92 VAL A CA 1
ATOM 766 C C . VAL A 1 92 ? -6.305 12.621 5.800 1.00 91.25 92 VAL A C 1
ATOM 768 O O . VAL A 1 92 ? -6.545 13.833 5.712 1.00 91.25 92 VAL A O 1
ATOM 771 N N . ALA A 1 93 ? -5.764 12.077 6.895 1.00 90.81 93 ALA A N 1
ATOM 772 C CA . ALA A 1 93 ? -5.524 12.798 8.143 1.00 90.81 93 ALA A CA 1
ATOM 773 C C . ALA A 1 93 ? -4.733 14.095 7.918 1.00 90.81 93 ALA A C 1
ATOM 775 O O . ALA A 1 93 ? -5.053 15.142 8.478 1.00 90.81 93 ALA A O 1
ATOM 776 N N . LYS A 1 94 ? -3.742 14.065 7.021 1.00 85.00 94 LYS A N 1
ATOM 777 C CA . LYS A 1 94 ? -2.936 15.244 6.676 1.00 85.00 94 LYS A CA 1
ATOM 778 C C . LYS A 1 94 ? -3.749 16.387 6.051 1.00 85.00 94 LYS A C 1
ATOM 780 O O . LYS A 1 94 ? -3.378 17.551 6.198 1.00 85.00 94 LYS A O 1
ATOM 785 N N . VAL A 1 95 ? -4.800 16.078 5.292 1.00 84.75 95 VAL A N 1
ATOM 786 C CA . VAL A 1 95 ? -5.563 17.074 4.518 1.00 84.75 95 VAL A CA 1
ATOM 787 C C . VAL A 1 95 ? -6.813 17.540 5.255 1.00 84.75 95 VAL A C 1
ATOM 789 O O . VAL A 1 95 ? -7.129 18.732 5.169 1.00 84.75 95 VAL A O 1
ATOM 792 N N . TYR A 1 96 ? -7.484 16.628 5.959 1.00 88.50 96 TYR A N 1
ATOM 793 C CA . TYR A 1 96 ? -8.792 16.853 6.582 1.00 88.50 96 TYR A CA 1
ATOM 794 C C . TYR A 1 96 ? -8.791 16.697 8.112 1.00 88.50 96 TYR A C 1
ATOM 796 O O . TYR A 1 96 ? -9.802 16.973 8.751 1.00 88.50 96 TYR A O 1
ATOM 804 N N . GLY A 1 97 ? -7.661 16.313 8.708 1.00 91.19 97 GLY A N 1
ATOM 805 C CA . GLY A 1 97 ? -7.500 16.173 10.153 1.00 91.19 97 GLY A CA 1
ATOM 806 C C . GLY A 1 97 ? -7.779 14.764 10.678 1.00 91.19 97 GLY A C 1
ATOM 807 O O . GLY A 1 97 ? -8.467 13.955 10.056 1.00 91.19 97 GLY A O 1
ATOM 808 N N . TRP A 1 98 ? -7.235 14.489 11.865 1.00 94.00 98 TRP A N 1
ATOM 809 C CA . TRP A 1 98 ? -7.364 13.202 12.551 1.00 94.00 98 TRP A CA 1
ATOM 810 C C . TRP A 1 98 ? -8.809 12.797 12.892 1.00 94.00 98 TRP A C 1
ATOM 812 O O . TRP A 1 98 ? -9.139 11.634 12.670 1.00 94.00 98 TRP A O 1
ATOM 822 N N . PRO A 1 99 ? -9.705 13.703 13.348 1.00 95.19 99 PRO A N 1
ATOM 823 C CA . PRO A 1 99 ? -11.089 13.324 13.643 1.00 95.19 99 PRO A CA 1
ATOM 824 C C . PRO A 1 99 ? -11.814 12.727 12.436 1.00 95.19 99 PRO A C 1
ATOM 826 O O . PRO A 1 99 ? -12.540 11.748 12.583 1.00 95.19 99 PRO A O 1
ATOM 829 N N . LEU A 1 100 ? -11.567 13.260 11.230 1.00 95.56 100 LEU A N 1
ATOM 830 C CA . LEU A 1 100 ? -12.138 12.667 10.027 1.00 95.56 100 LEU A CA 1
ATOM 831 C C . LEU A 1 100 ? -11.537 11.286 9.753 1.00 95.56 100 LEU A C 1
ATOM 833 O O . LEU A 1 100 ? -12.286 10.380 9.422 1.00 95.56 100 LEU A O 1
ATOM 837 N N . GLN A 1 101 ? -10.223 11.097 9.917 1.00 96.00 101 GLN A N 1
ATOM 838 C CA . GLN A 1 101 ? -9.594 9.784 9.717 1.00 96.00 101 GLN A CA 1
ATOM 839 C C . GLN A 1 101 ? -10.214 8.706 10.613 1.00 96.00 101 GLN A C 1
ATOM 841 O O . GLN A 1 101 ? -10.500 7.609 10.139 1.00 96.00 101 GLN A O 1
ATOM 846 N N . VAL A 1 102 ? -10.448 9.028 11.890 1.00 95.81 102 VAL A N 1
ATOM 847 C CA . VAL A 1 102 ? -11.122 8.124 12.835 1.00 95.81 102 VAL A CA 1
ATOM 848 C C . VAL A 1 102 ? -12.523 7.787 12.333 1.00 95.81 102 VAL A C 1
ATOM 850 O O . VAL A 1 102 ? -12.856 6.612 12.227 1.00 95.81 102 VAL A O 1
ATOM 853 N N . HIS A 1 103 ? -13.293 8.794 11.914 1.00 97.75 103 HIS A N 1
ATOM 854 C CA . HIS A 1 103 ? -14.627 8.569 11.366 1.00 97.75 103 HIS A CA 1
ATOM 855 C C . HIS A 1 103 ? -14.620 7.698 10.098 1.00 97.75 103 HIS A C 1
ATOM 857 O O . HIS A 1 103 ? -15.483 6.844 9.917 1.00 97.75 103 HIS A O 1
ATOM 863 N N . LEU A 1 104 ? -13.623 7.850 9.219 1.00 97.81 104 LEU A N 1
ATOM 864 C CA . LEU A 1 104 ? -13.503 6.980 8.047 1.00 97.81 104 LEU A CA 1
ATOM 865 C C . LEU A 1 104 ? -13.228 5.521 8.433 1.00 97.81 104 LEU A C 1
ATOM 867 O O . LEU A 1 104 ? -13.741 4.629 7.764 1.00 97.81 104 LEU A O 1
ATOM 871 N N . ARG A 1 105 ? -12.463 5.264 9.501 1.00 96.50 105 ARG A N 1
ATOM 872 C CA . ARG A 1 105 ? -12.245 3.904 10.026 1.00 96.50 105 ARG A CA 1
ATOM 873 C C . ARG A 1 105 ? -13.530 3.310 10.613 1.00 96.50 105 ARG A C 1
ATOM 875 O O . ARG A 1 105 ? -13.841 2.169 10.297 1.00 96.50 105 ARG A O 1
ATOM 882 N N . GLU A 1 106 ? -14.337 4.105 11.319 1.00 97.81 106 GLU A N 1
ATOM 883 C CA . GLU A 1 106 ? -15.669 3.680 11.796 1.00 97.81 106 GLU A CA 1
ATOM 884 C C . GLU A 1 106 ? -16.594 3.260 10.638 1.00 97.81 106 GLU A C 1
ATOM 886 O O . GLU A 1 106 ? -17.409 2.347 10.780 1.00 97.81 106 GLU A O 1
ATOM 891 N N . ILE A 1 107 ? -16.463 3.890 9.463 1.00 98.50 107 ILE A N 1
ATOM 892 C CA . ILE A 1 107 ? -17.195 3.465 8.261 1.00 98.50 107 ILE A CA 1
ATOM 893 C C . ILE A 1 107 ? -16.746 2.070 7.811 1.00 98.50 107 ILE A C 1
ATOM 895 O O . ILE A 1 107 ? -17.601 1.272 7.437 1.00 98.50 107 ILE A O 1
ATOM 899 N N . PHE A 1 108 ? -15.450 1.745 7.836 1.00 98.12 108 PHE A N 1
ATOM 900 C CA . PHE A 1 108 ? -14.998 0.382 7.523 1.00 98.12 108 PHE A CA 1
ATOM 901 C C . PHE A 1 108 ? -15.570 -0.635 8.520 1.00 98.12 108 PHE A C 1
ATOM 903 O O . PHE A 1 108 ? -16.118 -1.655 8.091 1.00 98.12 108 PHE A O 1
ATOM 910 N N . ASP A 1 109 ? -15.543 -0.310 9.815 1.00 97.19 109 ASP A N 1
ATOM 911 C CA . ASP A 1 109 ? -16.098 -1.157 10.876 1.00 97.19 109 ASP A CA 1
ATOM 912 C C . ASP A 1 109 ? -17.598 -1.419 10.658 1.00 97.19 109 ASP A C 1
ATOM 914 O O . ASP A 1 109 ? -18.054 -2.561 10.720 1.00 97.19 109 ASP A O 1
ATOM 918 N N . ALA A 1 110 ? -18.370 -0.390 10.286 1.00 98.12 110 ALA A N 1
ATOM 919 C CA . ALA A 1 110 ? -19.798 -0.515 9.976 1.00 98.12 110 ALA A CA 1
ATOM 920 C C . ALA A 1 110 ? -20.095 -1.441 8.777 1.00 98.12 110 ALA A C 1
ATOM 922 O O . ALA A 1 110 ? -21.206 -1.958 8.648 1.00 98.12 110 ALA A O 1
ATOM 923 N N . TYR A 1 111 ? -19.114 -1.664 7.898 1.00 98.06 111 TYR A N 1
ATOM 924 C CA . TYR A 1 111 ? -19.195 -2.598 6.770 1.00 98.06 111 TYR A CA 1
ATOM 925 C C . TYR A 1 111 ? -18.569 -3.968 7.081 1.00 98.06 111 TYR A C 1
ATOM 927 O O . TYR A 1 111 ? -18.496 -4.817 6.185 1.00 98.06 111 TYR A O 1
ATOM 935 N N . ASN A 1 112 ? -18.152 -4.206 8.331 1.00 97.25 112 ASN A N 1
ATOM 936 C CA . ASN A 1 112 ? -17.401 -5.386 8.766 1.00 97.25 112 ASN A CA 1
ATOM 937 C C . ASN A 1 112 ? -16.147 -5.610 7.902 1.00 97.25 112 ASN A C 1
ATOM 939 O O . ASN A 1 112 ? -15.911 -6.708 7.389 1.00 97.25 112 ASN A O 1
ATOM 943 N N . LEU A 1 113 ? -15.395 -4.535 7.669 1.00 96.69 113 LEU A N 1
ATOM 944 C CA . LEU A 1 113 ? -14.147 -4.538 6.914 1.00 96.69 113 LEU A CA 1
ATOM 945 C C . LEU A 1 113 ? -12.997 -4.115 7.824 1.00 96.69 113 LEU A C 1
ATOM 947 O O . LEU A 1 113 ? -13.140 -3.177 8.598 1.00 96.69 113 LEU A O 1
ATOM 951 N N . ASP A 1 114 ? -11.842 -4.757 7.662 1.00 95.12 114 ASP A N 1
ATOM 952 C CA . ASP A 1 114 ? -10.640 -4.484 8.447 1.00 95.12 114 ASP A CA 1
ATOM 953 C C . ASP A 1 114 ? -9.498 -3.998 7.537 1.00 95.12 114 ASP A C 1
ATOM 955 O O . ASP A 1 114 ? -8.680 -4.796 7.073 1.00 95.12 114 ASP A O 1
ATOM 959 N N . PRO A 1 115 ? -9.443 -2.699 7.185 1.00 96.00 115 PRO A N 1
ATOM 960 C CA . PRO A 1 115 ? -8.437 -2.211 6.256 1.00 96.00 115 PRO A CA 1
ATOM 961 C C . PRO A 1 115 ? -7.057 -2.172 6.913 1.00 96.00 115 PRO A C 1
ATOM 963 O O . PRO A 1 115 ? -6.912 -1.947 8.118 1.00 96.00 115 PRO A O 1
ATOM 966 N N . LEU A 1 116 ? -6.016 -2.295 6.093 1.00 95.31 116 LEU A N 1
ATOM 967 C CA . LEU A 1 116 ? -4.648 -2.012 6.503 1.00 95.31 116 LEU A CA 1
ATOM 968 C C . LEU A 1 116 ? -4.513 -0.518 6.816 1.00 95.31 116 LEU A C 1
ATOM 970 O O . LEU A 1 116 ? -4.712 0.330 5.939 1.00 95.31 116 LEU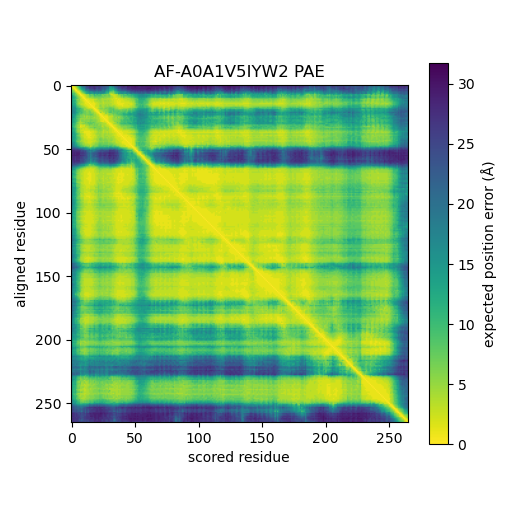 A O 1
ATOM 974 N N . TYR A 1 117 ? -4.176 -0.210 8.068 1.00 95.81 117 TYR A N 1
ATOM 975 C CA . TYR A 1 117 ? -3.982 1.164 8.527 1.00 95.81 117 TYR A CA 1
ATOM 976 C C . TYR A 1 117 ? -2.653 1.713 8.029 1.00 95.81 117 TYR A C 1
ATOM 978 O O . TYR A 1 117 ? -1.640 1.012 8.061 1.00 95.81 117 TYR A O 1
ATOM 986 N N . VAL A 1 118 ? -2.641 2.969 7.591 1.00 94.31 118 VAL A N 1
ATOM 987 C CA . VAL A 1 118 ? -1.429 3.661 7.156 1.00 94.31 118 VAL A CA 1
ATOM 988 C C . VAL A 1 118 ? -1.006 4.639 8.239 1.00 94.31 118 VAL A C 1
ATOM 990 O O . VAL A 1 118 ? -1.648 5.659 8.490 1.00 94.31 118 VAL A O 1
ATOM 993 N N . TRP A 1 119 ? 0.115 4.335 8.882 1.00 94.31 119 TRP A N 1
ATOM 994 C CA . TRP A 1 119 ? 0.666 5.184 9.918 1.00 94.31 119 TRP A CA 1
ATOM 995 C C . TRP A 1 119 ? 1.677 6.185 9.356 1.00 94.31 119 TRP A C 1
ATOM 997 O O . TRP A 1 119 ? 2.560 5.868 8.544 1.00 94.31 119 TRP A O 1
ATOM 1007 N N . HIS A 1 120 ? 1.559 7.414 9.849 1.00 90.12 120 HIS A N 1
ATOM 1008 C CA . HIS A 1 120 ? 2.503 8.498 9.637 1.00 90.12 120 HIS A CA 1
ATOM 1009 C C . HIS A 1 120 ? 2.900 9.085 11.000 1.00 90.12 120 HIS A C 1
ATOM 1011 O O . HIS A 1 120 ? 2.030 9.266 11.844 1.00 90.12 120 HIS A O 1
ATOM 1017 N N . PRO A 1 121 ? 4.158 9.519 11.196 1.00 85.19 121 PRO A N 1
ATOM 1018 C CA . PRO A 1 121 ? 4.585 10.286 12.370 1.00 85.19 121 PRO A CA 1
ATOM 1019 C C . PRO A 1 121 ? 3.777 11.556 12.671 1.00 85.19 121 PRO A C 1
ATOM 1021 O O . PRO A 1 121 ? 3.923 12.125 13.744 1.00 85.19 121 PRO A O 1
ATOM 1024 N N . THR A 1 122 ? 2.988 12.051 11.713 1.00 83.44 122 THR A N 1
ATOM 1025 C CA . THR A 1 122 ? 2.089 13.202 11.893 1.00 83.44 122 THR A CA 1
ATOM 1026 C C . THR A 1 122 ? 0.697 12.817 12.387 1.00 83.44 122 THR A C 1
ATOM 1028 O O . THR A 1 122 ? -0.114 13.710 12.625 1.00 83.44 122 THR A O 1
ATOM 1031 N N . ASN A 1 123 ? 0.387 11.523 12.481 1.00 87.50 123 ASN A N 1
ATOM 1032 C CA . ASN A 1 123 ? -0.883 11.057 13.022 1.00 87.50 123 ASN A CA 1
ATOM 1033 C C . ASN A 1 123 ? -0.942 11.378 14.517 1.00 87.50 123 ASN A C 1
ATOM 1035 O O . ASN A 1 123 ? 0.081 11.414 15.198 1.00 87.50 123 ASN A O 1
ATOM 1039 N N . SER A 1 124 ? -2.148 11.619 15.029 1.00 90.12 124 SER A N 1
ATOM 1040 C CA . SER A 1 124 ? -2.337 11.842 16.465 1.00 90.12 124 SER A CA 1
ATOM 1041 C C . SER A 1 124 ? -2.253 10.545 17.271 1.00 90.12 124 SER A C 1
ATOM 1043 O O . SER A 1 124 ? -1.976 10.604 18.463 1.00 90.12 124 SER A O 1
ATOM 1045 N N . GLU A 1 125 ? -2.477 9.389 16.639 1.00 92.25 125 GLU A N 1
ATOM 1046 C CA . GLU A 1 125 ? -2.207 8.086 17.253 1.00 92.25 125 GLU A CA 1
ATOM 1047 C C . GLU A 1 125 ? -0.707 7.763 17.244 1.00 92.25 125 GLU A C 1
ATOM 1049 O O . GLU A 1 125 ? -0.007 7.991 16.246 1.00 92.25 125 GLU A O 1
ATOM 1054 N N . THR A 1 126 ? -0.212 7.207 18.351 1.00 94.81 126 THR A N 1
ATOM 1055 C CA . THR A 1 126 ? 1.178 6.743 18.424 1.00 94.81 126 THR A CA 1
ATOM 1056 C C . THR A 1 126 ? 1.355 5.462 17.612 1.00 94.81 126 THR A C 1
ATOM 1058 O O . THR A 1 126 ? 0.390 4.767 17.297 1.00 94.81 126 THR A O 1
ATOM 1061 N N . LEU A 1 127 ? 2.596 5.140 17.243 1.00 95.31 127 LEU A N 1
ATOM 1062 C CA . LEU A 1 127 ? 2.876 3.905 16.510 1.00 95.31 127 LEU A CA 1
ATOM 1063 C C . LEU A 1 127 ? 2.529 2.678 17.363 1.00 95.31 127 LEU A C 1
ATOM 1065 O O . LEU A 1 127 ? 1.946 1.725 16.859 1.00 95.31 127 LEU A O 1
ATOM 1069 N N . GLU A 1 128 ? 2.833 2.735 18.656 1.00 95.81 128 GLU A N 1
ATOM 1070 C CA . GLU A 1 128 ? 2.512 1.715 19.648 1.00 95.81 128 GLU A CA 1
ATOM 1071 C C . GLU A 1 128 ? 1.0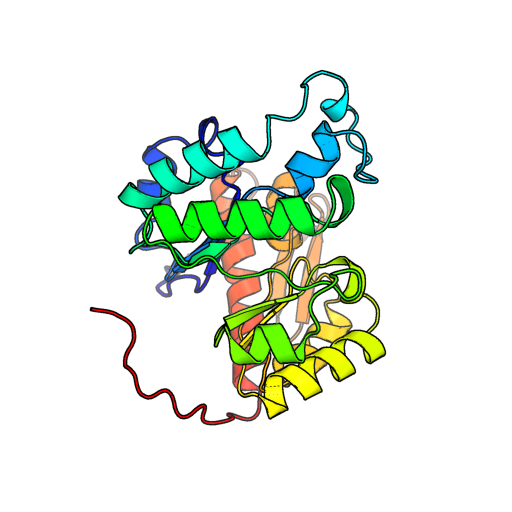00 1.464 19.746 1.00 95.81 128 GLU A C 1
ATOM 1073 O O . GLU A 1 128 ? 0.588 0.303 19.786 1.00 95.81 128 GLU A O 1
ATOM 1078 N N . ASP A 1 129 ? 0.174 2.519 19.708 1.00 94.81 129 ASP A N 1
ATOM 1079 C CA . ASP A 1 129 ? -1.290 2.384 19.712 1.00 94.81 129 ASP A CA 1
ATOM 1080 C C . ASP A 1 129 ? -1.792 1.613 18.489 1.00 94.81 129 ASP A C 1
ATOM 1082 O O . ASP A 1 129 ? -2.726 0.818 18.595 1.00 94.81 129 ASP A O 1
ATOM 1086 N N . VAL A 1 130 ? -1.198 1.853 17.316 1.00 94.81 130 VAL A N 1
ATOM 1087 C CA . VAL A 1 130 ? -1.585 1.155 16.082 1.00 94.81 130 VAL A CA 1
ATOM 1088 C C . VAL A 1 130 ? -1.089 -0.282 16.095 1.00 94.81 130 VAL A C 1
ATOM 1090 O O . VAL A 1 130 ? -1.862 -1.187 15.789 1.00 94.81 130 VAL A O 1
ATOM 1093 N N . CYS A 1 131 ? 0.161 -0.507 16.500 1.00 95.19 131 CYS A N 1
ATOM 1094 C CA . CYS A 1 131 ? 0.732 -1.843 16.647 1.00 95.19 131 CYS A CA 1
ATOM 1095 C C . CYS A 1 131 ? -0.048 -2.701 17.657 1.00 95.19 131 CYS A C 1
ATOM 1097 O O . CYS A 1 131 ? -0.134 -3.910 17.489 1.00 95.19 131 CYS A O 1
ATOM 1099 N N . GLY A 1 132 ? -0.656 -2.093 18.683 1.00 93.31 132 GLY A N 1
ATOM 1100 C CA . GLY A 1 132 ? -1.541 -2.789 19.623 1.00 93.31 132 GLY A CA 1
ATOM 1101 C C . GLY A 1 132 ? -2.926 -3.144 19.064 1.00 93.31 132 GLY A C 1
ATOM 1102 O O . GLY A 1 132 ? -3.624 -3.958 19.662 1.00 93.31 132 GLY A O 1
ATOM 1103 N N . LYS A 1 133 ? -3.338 -2.543 17.939 1.00 93.50 133 LYS A N 1
ATOM 1104 C CA . LYS A 1 133 ? -4.645 -2.769 17.290 1.00 93.50 133 LYS A CA 1
ATOM 1105 C C . LYS A 1 133 ? -4.555 -3.631 16.032 1.00 93.50 133 LYS A C 1
ATOM 1107 O O . LYS A 1 133 ? -5.575 -4.149 15.586 1.00 93.50 133 LYS A O 1
ATOM 1112 N N . LYS A 1 134 ? -3.379 -3.702 15.404 1.00 94.81 134 LYS A N 1
ATOM 1113 C CA . LYS A 1 134 ? -3.181 -4.274 14.070 1.00 94.81 134 LYS A CA 1
ATOM 1114 C C . LYS A 1 134 ? -1.908 -5.110 14.022 1.00 94.81 134 LYS A C 1
ATOM 1116 O O . LYS A 1 134 ? -0.819 -4.605 14.279 1.00 94.81 134 LYS A O 1
ATOM 1121 N N . ASP A 1 135 ? -2.034 -6.339 13.531 1.00 93.31 135 ASP A N 1
ATOM 1122 C CA . ASP A 1 135 ? -0.892 -7.234 13.288 1.00 93.31 135 ASP A CA 1
ATOM 1123 C C . ASP A 1 135 ? -0.157 -6.922 11.975 1.00 93.31 135 ASP A C 1
ATOM 1125 O O . ASP A 1 135 ? 0.936 -7.437 11.716 1.00 93.31 135 ASP A O 1
ATOM 1129 N N . PHE A 1 136 ? -0.771 -6.116 11.103 1.00 93.69 136 PHE A N 1
ATOM 1130 C CA . PHE A 1 136 ? -0.206 -5.698 9.827 1.00 93.69 136 PHE A CA 1
ATOM 1131 C C . PHE A 1 136 ? -0.598 -4.255 9.507 1.00 93.69 136 PHE A C 1
ATOM 1133 O O . PHE A 1 136 ? -1.781 -3.922 9.427 1.00 93.69 136 PHE A O 1
ATOM 1140 N N . ILE A 1 137 ? 0.408 -3.400 9.321 1.00 95.62 137 ILE A N 1
ATOM 1141 C CA . ILE A 1 137 ? 0.228 -1.965 9.084 1.00 95.62 137 ILE A CA 1
ATOM 1142 C C . ILE A 1 137 ? 1.034 -1.493 7.879 1.00 95.62 137 ILE A C 1
ATOM 1144 O O . ILE A 1 137 ? 1.977 -2.141 7.421 1.00 95.62 137 ILE A O 1
ATOM 1148 N N . GLY A 1 138 ? 0.688 -0.315 7.390 1.00 93.75 138 GLY A N 1
ATOM 1149 C CA . GLY A 1 138 ? 1.400 0.400 6.351 1.00 93.75 138 GLY A CA 1
ATOM 1150 C C . GLY A 1 138 ? 2.175 1.579 6.911 1.00 93.75 138 GLY A C 1
ATOM 1151 O O . GLY A 1 138 ? 1.680 2.288 7.780 1.00 93.75 138 GLY A O 1
ATOM 1152 N N . ILE A 1 139 ? 3.366 1.838 6.379 1.00 92.19 139 ILE A N 1
ATOM 1153 C CA . ILE A 1 139 ? 4.155 3.030 6.710 1.00 92.19 139 ILE A CA 1
ATOM 1154 C C . ILE A 1 139 ? 4.227 3.934 5.487 1.00 92.19 139 ILE A C 1
ATOM 1156 O O . ILE A 1 139 ? 4.686 3.524 4.416 1.00 92.19 139 ILE A O 1
ATOM 1160 N N . GLY A 1 140 ? 3.782 5.178 5.656 1.00 87.06 140 GLY A N 1
ATOM 1161 C CA . GLY A 1 140 ? 3.691 6.156 4.579 1.00 87.06 140 GLY A CA 1
ATOM 1162 C C . GLY A 1 140 ? 5.022 6.484 3.890 1.00 87.06 140 GLY A C 1
ATOM 1163 O O . GLY A 1 140 ? 6.078 6.613 4.517 1.00 87.06 140 GLY A O 1
ATOM 1164 N N . SER A 1 141 ? 4.961 6.737 2.579 1.00 77.50 141 SER A N 1
ATOM 1165 C CA . SER A 1 141 ? 6.141 6.904 1.716 1.00 77.50 141 SER A CA 1
ATOM 1166 C C . SER A 1 141 ? 7.032 8.108 2.043 1.00 77.50 141 SER A C 1
ATOM 1168 O O . SER A 1 141 ? 8.183 8.160 1.628 1.00 77.50 141 SER A O 1
ATOM 1170 N N . SER A 1 142 ? 6.537 9.111 2.770 1.00 72.06 142 SER A N 1
ATOM 1171 C CA . SER A 1 142 ? 7.314 10.323 3.084 1.00 72.06 142 SER A CA 1
ATOM 1172 C C . SER A 1 142 ? 8.533 10.051 3.973 1.00 72.06 142 SER A C 1
ATOM 1174 O O . SER A 1 142 ? 9.477 10.839 3.972 1.00 72.06 142 SER A O 1
ATOM 1176 N N . TYR A 1 143 ? 8.535 8.937 4.705 1.00 68.44 143 TYR A N 1
ATOM 1177 C CA . TYR A 1 143 ? 9.540 8.634 5.730 1.00 68.44 143 TYR A CA 1
ATOM 1178 C C . TYR A 1 143 ? 10.524 7.549 5.300 1.00 68.44 143 TYR A C 1
ATOM 1180 O O . TYR A 1 143 ? 11.523 7.310 5.973 1.00 68.44 143 TYR A O 1
ATOM 1188 N N . ASN A 1 144 ? 10.297 6.953 4.130 1.00 68.31 144 ASN A N 1
ATOM 1189 C CA . ASN A 1 144 ? 11.161 5.916 3.590 1.00 68.31 144 ASN A CA 1
ATOM 1190 C C . ASN A 1 144 ? 12.501 6.441 3.038 1.00 68.31 144 ASN A C 1
ATOM 1192 O O . ASN A 1 144 ? 13.437 5.666 2.851 1.00 68.31 144 ASN A O 1
ATOM 1196 N N . LYS A 1 145 ? 12.612 7.759 2.821 1.00 69.00 145 LYS A N 1
ATOM 1197 C CA . LYS A 1 145 ? 13.833 8.425 2.340 1.00 69.00 145 LYS A CA 1
ATOM 1198 C C . LYS A 1 145 ? 14.876 8.634 3.436 1.00 69.00 145 LYS A C 1
ATOM 1200 O O . LYS A 1 145 ? 16.021 8.949 3.131 1.00 69.00 145 LYS A O 1
ATOM 1205 N N . ASN A 1 146 ? 14.492 8.481 4.704 1.00 78.38 146 ASN A N 1
ATOM 1206 C CA . ASN A 1 146 ? 15.395 8.607 5.839 1.00 78.38 146 ASN A CA 1
ATOM 1207 C C . ASN A 1 146 ? 15.534 7.251 6.539 1.00 78.38 146 ASN A C 1
ATOM 1209 O O . ASN A 1 146 ? 14.698 6.873 7.360 1.00 78.38 146 ASN A O 1
ATOM 1213 N N . ALA A 1 147 ? 16.622 6.541 6.235 1.00 78.19 147 ALA A N 1
ATOM 1214 C CA . ALA A 1 147 ? 16.891 5.207 6.769 1.00 78.19 147 ALA A CA 1
ATOM 1215 C C . ALA A 1 147 ? 16.913 5.163 8.309 1.00 78.19 147 ALA A C 1
ATOM 1217 O O . ALA A 1 147 ? 16.460 4.186 8.899 1.00 78.19 147 ALA A O 1
ATOM 1218 N N . LYS A 1 148 ? 17.370 6.235 8.975 1.00 81.56 148 LYS A N 1
ATOM 1219 C CA . LYS A 1 148 ? 17.412 6.314 10.444 1.00 81.56 148 LYS A CA 1
ATOM 1220 C C . LYS A 1 148 ? 16.013 6.415 11.051 1.00 81.56 148 LYS A C 1
ATOM 1222 O O . LYS A 1 148 ? 15.755 5.796 12.078 1.00 81.56 148 LYS A O 1
ATOM 1227 N N . ILE A 1 149 ? 15.121 7.195 10.439 1.00 85.56 149 ILE A N 1
ATOM 1228 C CA . ILE A 1 149 ? 13.723 7.300 10.888 1.00 85.56 149 ILE A CA 1
ATOM 1229 C C . ILE A 1 149 ? 13.008 5.971 10.651 1.00 85.56 149 ILE A C 1
ATOM 1231 O O . ILE A 1 149 ? 12.394 5.444 11.575 1.00 85.56 149 ILE A O 1
ATOM 1235 N N . LEU A 1 150 ? 13.144 5.404 9.450 1.00 86.19 150 LEU A N 1
ATOM 1236 C CA . LEU A 1 150 ? 12.525 4.126 9.110 1.00 86.19 150 LEU A CA 1
ATOM 1237 C C . LEU A 1 150 ? 13.000 2.999 10.039 1.00 86.19 150 LEU A C 1
ATOM 1239 O O . LEU A 1 150 ? 12.174 2.259 10.551 1.00 86.19 150 LEU A O 1
ATOM 1243 N N . SER A 1 151 ? 14.298 2.914 10.338 1.00 86.38 151 SER A N 1
ATOM 1244 C CA . SER A 1 151 ? 14.834 1.919 11.278 1.00 86.38 151 SER A CA 1
ATOM 1245 C C . SER A 1 151 ? 14.234 2.043 12.684 1.00 86.38 151 SER A C 1
ATOM 1247 O O . SER A 1 151 ? 13.900 1.027 13.284 1.00 86.38 151 SER A O 1
ATOM 1249 N N . LYS A 1 152 ? 14.022 3.263 13.199 1.00 89.62 152 LYS A N 1
ATOM 1250 C CA . LYS A 1 152 ? 13.359 3.462 14.501 1.00 89.62 152 LYS A CA 1
ATOM 1251 C C . LYS A 1 152 ? 11.903 2.999 14.492 1.00 89.62 152 LYS A C 1
ATOM 1253 O O . LYS A 1 152 ? 11.471 2.356 15.439 1.00 89.62 152 LYS A O 1
ATOM 1258 N N . ILE A 1 153 ? 11.168 3.317 13.427 1.00 92.31 153 ILE A N 1
ATOM 1259 C CA . ILE A 1 153 ? 9.777 2.880 13.242 1.00 92.31 153 ILE A CA 1
ATOM 1260 C C . ILE A 1 153 ? 9.713 1.350 13.232 1.00 92.31 153 ILE A C 1
ATOM 1262 O O . ILE A 1 153 ? 8.920 0.749 13.953 1.00 92.31 153 ILE A O 1
ATOM 1266 N N . LEU A 1 154 ? 10.579 0.712 12.445 1.00 91.56 154 LEU A N 1
ATOM 1267 C CA . LEU A 1 154 ? 10.588 -0.739 12.305 1.00 91.56 154 LEU A CA 1
ATOM 1268 C C . LEU A 1 154 ? 10.988 -1.457 13.599 1.00 91.56 154 LEU A C 1
ATOM 1270 O O . LEU A 1 154 ? 10.429 -2.512 13.876 1.00 91.56 154 LEU A O 1
ATOM 1274 N N . ALA A 1 155 ? 11.869 -0.875 14.418 1.00 92.25 155 ALA A N 1
ATOM 1275 C CA . ALA A 1 155 ? 12.217 -1.423 15.730 1.00 92.25 155 ALA A CA 1
ATOM 1276 C C . ALA A 1 155 ? 11.015 -1.450 16.695 1.00 92.25 155 ALA A C 1
ATOM 1278 O O . ALA A 1 155 ? 10.837 -2.413 17.439 1.00 92.25 155 ALA A O 1
ATOM 1279 N N . VAL A 1 156 ? 10.159 -0.420 16.665 1.00 94.69 156 VAL A N 1
ATOM 1280 C CA . VAL A 1 156 ? 8.903 -0.416 17.438 1.00 94.69 156 VAL A CA 1
ATOM 1281 C C . VAL A 1 156 ? 7.953 -1.492 16.912 1.00 94.69 156 VAL A C 1
ATOM 1283 O O . VAL A 1 156 ? 7.413 -2.263 17.698 1.00 94.69 156 VAL A O 1
ATOM 1286 N N . CYS A 1 157 ? 7.795 -1.598 15.591 1.00 94.56 157 CYS A N 1
ATOM 1287 C CA . CYS A 1 157 ? 6.938 -2.621 14.984 1.00 94.56 157 CYS A CA 1
ATOM 1288 C C . CYS A 1 157 ? 7.418 -4.040 15.330 1.00 94.56 157 CYS A C 1
ATOM 1290 O O . CYS A 1 157 ? 6.615 -4.888 15.696 1.00 94.56 157 CYS A O 1
ATOM 1292 N N . GLU A 1 158 ? 8.729 -4.289 15.285 1.00 92.81 158 GLU A N 1
ATOM 1293 C CA . GLU A 1 158 ? 9.328 -5.572 15.669 1.00 92.81 158 GLU A CA 1
ATOM 1294 C C . GLU A 1 158 ? 9.059 -5.916 17.133 1.00 92.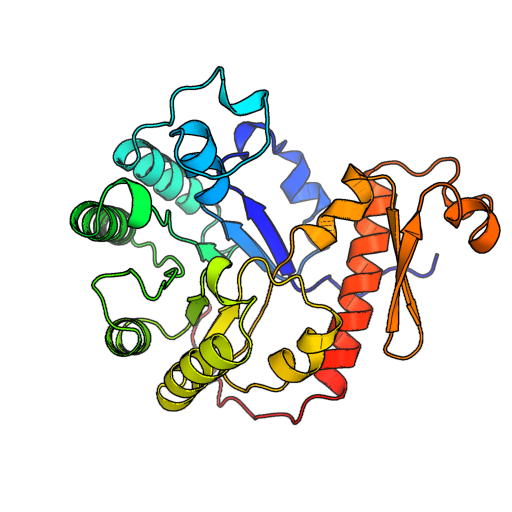81 158 GLU A C 1
ATOM 1296 O O . GLU A 1 158 ? 8.624 -7.028 17.424 1.00 92.81 158 GLU A O 1
ATOM 1301 N N . LYS A 1 159 ? 9.255 -4.957 18.047 1.00 94.50 159 LYS A N 1
ATOM 1302 C CA . LYS A 1 159 ? 8.978 -5.143 19.478 1.00 94.50 159 LYS A CA 1
ATOM 1303 C C . LYS A 1 159 ? 7.529 -5.572 19.733 1.00 94.50 159 LYS A C 1
ATOM 1305 O O . LYS A 1 159 ? 7.281 -6.345 20.652 1.00 94.50 159 LYS A O 1
ATOM 1310 N N . HIS A 1 160 ? 6.594 -5.068 18.934 1.00 94.62 160 HIS A N 1
ATOM 1311 C CA . HIS A 1 160 ? 5.170 -5.394 19.018 1.00 94.62 160 HIS A CA 1
ATOM 1312 C C . HIS A 1 160 ? 4.754 -6.562 18.111 1.00 94.62 160 HIS A C 1
ATOM 1314 O O . HIS A 1 160 ? 3.573 -6.876 18.036 1.00 94.62 160 HIS A O 1
ATOM 1320 N N . GLN A 1 161 ? 5.703 -7.211 17.426 1.00 94.00 161 GLN A N 1
ATOM 1321 C CA . GLN A 1 161 ? 5.436 -8.280 16.458 1.00 94.00 161 GLN A CA 1
ATOM 1322 C C . GLN A 1 161 ? 4.442 -7.862 15.356 1.00 94.00 161 GLN A C 1
ATOM 1324 O O . GLN A 1 161 ? 3.718 -8.682 14.796 1.00 94.00 161 GLN A O 1
ATOM 1329 N N . THR A 1 162 ? 4.451 -6.583 14.988 1.00 93.75 162 THR A N 1
ATOM 1330 C CA . THR A 1 162 ? 3.616 -6.022 13.929 1.00 93.75 162 THR A CA 1
ATOM 1331 C C . THR A 1 162 ? 4.345 -6.094 12.591 1.00 93.75 162 THR A C 1
ATOM 1333 O O . THR A 1 162 ? 5.463 -5.593 12.431 1.00 93.75 162 THR A O 1
ATOM 1336 N N . ARG A 1 163 ? 3.695 -6.693 11.592 1.00 92.50 163 ARG A N 1
ATOM 1337 C CA . ARG A 1 163 ? 4.188 -6.738 10.212 1.00 92.50 163 ARG A CA 1
ATOM 1338 C C . ARG A 1 163 ? 4.004 -5.382 9.538 1.00 92.50 163 ARG A C 1
ATOM 1340 O O . ARG A 1 163 ? 3.030 -4.676 9.788 1.00 92.50 163 ARG A O 1
ATOM 1347 N N . VAL A 1 164 ? 4.903 -5.048 8.616 1.00 91.19 164 VAL A N 1
ATOM 1348 C CA . VAL A 1 164 ? 4.915 -3.738 7.954 1.00 91.19 164 VAL A CA 1
ATOM 1349 C C . VAL A 1 164 ? 4.935 -3.852 6.432 1.00 91.19 164 VAL A C 1
ATOM 1351 O O . VAL A 1 164 ? 5.767 -4.557 5.853 1.00 91.19 164 VAL A O 1
ATOM 1354 N N . HIS A 1 165 ? 4.044 -3.103 5.782 1.00 90.44 165 HIS A N 1
ATOM 1355 C CA . HIS A 1 165 ? 4.137 -2.721 4.378 1.00 90.44 165 HIS A CA 1
ATOM 1356 C C . HIS A 1 165 ? 4.765 -1.326 4.260 1.00 90.44 165 HIS A C 1
ATOM 1358 O O . HIS A 1 165 ? 4.216 -0.351 4.771 1.00 90.44 165 HIS A O 1
ATOM 1364 N N . VAL A 1 166 ? 5.907 -1.190 3.584 1.00 89.06 166 VAL A N 1
ATOM 1365 C CA . VAL A 1 166 ? 6.548 0.125 3.388 1.00 89.06 166 VAL A CA 1
ATOM 1366 C C . VAL A 1 166 ? 6.137 0.705 2.040 1.00 89.06 166 VAL A C 1
ATOM 1368 O O . VAL A 1 166 ? 6.578 0.221 0.995 1.00 89.06 166 VAL A O 1
ATOM 1371 N N . PHE A 1 167 ? 5.337 1.773 2.068 1.00 87.38 167 PHE A N 1
ATOM 1372 C CA . PHE A 1 167 ? 4.805 2.365 0.847 1.00 87.38 167 PHE A CA 1
ATOM 1373 C C . PHE A 1 167 ? 5.857 3.132 0.045 1.00 87.38 167 PHE A C 1
ATOM 1375 O O . PHE A 1 167 ? 6.667 3.886 0.597 1.00 87.38 167 PHE A O 1
ATOM 1382 N N . GLY A 1 168 ? 5.792 3.010 -1.280 1.00 81.00 168 GLY A N 1
ATOM 1383 C CA . GLY A 1 168 ? 6.501 3.846 -2.248 1.00 81.00 168 GLY A CA 1
ATOM 1384 C C . GLY A 1 168 ? 8.020 3.858 -2.084 1.00 81.00 168 GLY A C 1
ATOM 1385 O O . GLY A 1 168 ? 8.644 4.906 -2.274 1.00 81.00 168 GLY A O 1
ATOM 1386 N N . TYR A 1 169 ? 8.621 2.737 -1.686 1.00 80.25 169 TYR A N 1
ATOM 1387 C CA . TYR A 1 169 ? 10.058 2.624 -1.461 1.00 80.25 169 TYR A CA 1
ATOM 1388 C C . TYR A 1 169 ? 10.816 2.656 -2.795 1.00 80.25 169 TYR A C 1
ATOM 1390 O O . TYR A 1 169 ? 10.588 1.835 -3.685 1.00 80.25 169 TYR A O 1
ATOM 1398 N N . THR A 1 170 ? 11.718 3.624 -2.973 1.00 70.31 170 THR A N 1
ATOM 1399 C CA . THR A 1 170 ? 12.457 3.810 -4.240 1.00 70.31 170 THR A CA 1
ATOM 1400 C C . THR A 1 170 ? 13.970 3.612 -4.124 1.00 70.31 170 THR A C 1
ATOM 1402 O O . THR A 1 170 ? 14.637 3.578 -5.154 1.00 70.31 170 THR A O 1
ATOM 1405 N N . GLY A 1 171 ? 14.522 3.490 -2.912 1.00 70.19 171 GLY A N 1
ATOM 1406 C CA . GLY A 1 171 ? 15.968 3.369 -2.680 1.00 70.19 171 GLY A CA 1
ATOM 1407 C C . GLY A 1 171 ? 16.485 1.956 -2.940 1.00 70.19 171 GLY A C 1
ATOM 1408 O O . GLY A 1 171 ? 16.604 1.162 -2.012 1.00 70.19 171 GLY A O 1
ATOM 1409 N N . LEU A 1 172 ? 16.791 1.621 -4.195 1.00 67.69 172 LEU A N 1
ATOM 1410 C CA . LEU A 1 172 ? 17.308 0.298 -4.580 1.00 67.69 172 LEU A CA 1
ATOM 1411 C C . LEU A 1 172 ? 18.554 -0.103 -3.779 1.00 67.69 172 LEU A C 1
ATOM 1413 O O . LEU A 1 172 ? 18.689 -1.259 -3.379 1.00 67.69 172 LEU A O 1
ATOM 1417 N N . GLU A 1 173 ? 19.442 0.853 -3.519 1.00 66.06 173 GLU A N 1
ATOM 1418 C CA . GLU A 1 173 ? 20.675 0.660 -2.758 1.00 66.06 173 GLU A CA 1
ATOM 1419 C C . GLU A 1 173 ? 20.423 0.265 -1.295 1.00 66.06 173 GLU A C 1
ATOM 1421 O O . GLU A 1 173 ? 21.161 -0.546 -0.737 1.00 66.06 173 GLU A O 1
ATOM 1426 N N . ASN A 1 174 ? 19.338 0.768 -0.706 1.00 69.94 174 ASN A N 1
ATOM 1427 C CA . ASN A 1 174 ? 18.991 0.565 0.700 1.00 69.94 174 ASN A CA 1
ATOM 1428 C C . ASN A 1 174 ? 17.962 -0.558 0.913 1.00 69.94 174 ASN A C 1
ATOM 1430 O O . ASN A 1 174 ? 17.743 -0.993 2.045 1.00 69.94 174 ASN A O 1
ATOM 1434 N N . LEU A 1 175 ? 17.377 -1.086 -0.169 1.00 74.38 175 LEU A N 1
ATOM 1435 C CA . LEU A 1 175 ? 16.375 -2.148 -0.104 1.00 74.38 175 LEU A CA 1
ATOM 1436 C C . LEU A 1 175 ? 16.921 -3.416 0.567 1.00 74.38 175 LEU A C 1
ATOM 1438 O O . LEU A 1 175 ? 16.188 -4.066 1.300 1.00 74.38 175 LEU A O 1
ATOM 1442 N N . LYS A 1 176 ? 18.212 -3.730 0.386 1.00 71.25 176 LYS A N 1
ATOM 1443 C CA . LYS A 1 176 ? 18.878 -4.848 1.080 1.00 71.25 176 LYS A CA 1
ATOM 1444 C C . LYS A 1 176 ? 18.794 -4.705 2.598 1.00 71.25 176 LYS A C 1
ATOM 1446 O O . LYS A 1 176 ? 18.343 -5.618 3.268 1.00 71.25 176 LYS A O 1
ATOM 1451 N N . ALA A 1 177 ? 19.180 -3.551 3.138 1.00 71.81 177 ALA A N 1
ATOM 1452 C CA . ALA A 1 177 ? 19.119 -3.316 4.579 1.00 71.81 177 ALA A CA 1
ATOM 1453 C C . ALA A 1 177 ? 17.674 -3.379 5.101 1.00 71.81 177 ALA A C 1
ATOM 1455 O O . ALA A 1 177 ? 17.431 -3.885 6.191 1.00 71.81 177 ALA A O 1
ATOM 1456 N N . LEU A 1 178 ? 16.716 -2.911 4.296 1.00 77.75 178 LEU A N 1
ATOM 1457 C CA . LEU A 1 178 ? 15.305 -2.919 4.656 1.00 77.75 178 LEU A CA 1
ATOM 1458 C C . LEU A 1 178 ? 14.702 -4.332 4.708 1.00 77.75 178 LEU A C 1
ATOM 1460 O O . LEU A 1 178 ? 14.025 -4.659 5.676 1.00 77.75 178 LEU A O 1
ATOM 1464 N N . VAL A 1 179 ? 14.941 -5.175 3.695 1.00 73.25 179 VAL A N 1
ATOM 1465 C CA . VAL A 1 179 ? 14.340 -6.526 3.617 1.00 73.25 179 VAL A CA 1
ATOM 1466 C C . VAL A 1 179 ? 14.871 -7.503 4.671 1.00 73.25 179 VAL A C 1
ATOM 1468 O O . VAL A 1 179 ? 14.297 -8.572 4.862 1.00 73.25 179 VAL A O 1
ATOM 1471 N N . HIS A 1 180 ? 15.977 -7.156 5.331 1.00 75.31 180 HIS A N 1
ATOM 1472 C CA . HIS A 1 180 ? 16.535 -7.919 6.446 1.00 75.31 180 HIS A CA 1
ATOM 1473 C C . HIS A 1 180 ? 15.886 -7.584 7.783 1.00 75.31 180 HIS A C 1
ATOM 1475 O O . HIS A 1 180 ? 16.105 -8.298 8.758 1.00 75.31 180 HIS A O 1
ATOM 1481 N N . HIS A 1 181 ? 15.087 -6.519 7.845 1.00 81.19 181 HIS A N 1
ATOM 1482 C CA . HIS A 1 181 ? 14.404 -6.161 9.071 1.00 81.19 181 HIS A CA 1
ATOM 1483 C C . HIS A 1 181 ? 13.220 -7.114 9.307 1.00 81.19 181 HIS A C 1
ATOM 1485 O O . HIS A 1 181 ? 12.351 -7.217 8.441 1.00 81.19 181 HIS A O 1
ATOM 1491 N N . PRO A 1 182 ? 13.114 -7.764 10.478 1.00 81.25 182 PRO A N 1
ATOM 1492 C CA . PRO A 1 182 ? 12.106 -8.798 10.721 1.00 81.25 182 PRO A CA 1
ATOM 1493 C C . PRO A 1 182 ? 10.665 -8.286 10.643 1.00 81.25 182 PRO A C 1
ATOM 1495 O O . PRO A 1 182 ? 9.804 -9.004 10.149 1.00 81.25 182 PRO A O 1
ATOM 1498 N N . ALA A 1 183 ? 10.404 -7.045 11.063 1.00 86.00 183 ALA A N 1
ATOM 1499 C CA . ALA A 1 183 ? 9.097 -6.398 10.911 1.00 86.00 183 ALA A CA 1
ATOM 1500 C C . ALA A 1 183 ? 8.673 -6.134 9.450 1.00 86.00 183 ALA A C 1
ATOM 1502 O O . ALA A 1 183 ? 7.483 -5.970 9.182 1.00 86.00 183 ALA A O 1
ATOM 1503 N N . VAL A 1 184 ? 9.602 -6.065 8.488 1.00 87.00 184 VAL A N 1
ATOM 1504 C CA . VAL A 1 184 ? 9.258 -5.735 7.096 1.00 87.00 184 VAL A CA 1
ATOM 1505 C C . VAL A 1 184 ? 8.691 -6.963 6.397 1.00 87.00 184 VAL A C 1
ATOM 1507 O O . VAL A 1 184 ? 9.393 -7.931 6.119 1.00 87.00 184 VAL A O 1
ATOM 1510 N N . TYR A 1 185 ? 7.411 -6.890 6.048 1.00 85.00 185 TYR A N 1
ATOM 1511 C CA . TYR A 1 185 ? 6.706 -7.964 5.358 1.00 85.00 185 TYR A CA 1
ATOM 1512 C C . TYR A 1 185 ? 6.655 -7.743 3.844 1.00 85.00 185 TYR A C 1
ATOM 1514 O O . TYR A 1 185 ? 6.853 -8.676 3.059 1.00 85.00 185 TYR A O 1
ATOM 1522 N N . SER A 1 186 ? 6.409 -6.502 3.416 1.00 82.06 186 SER A N 1
ATOM 1523 C CA . SER A 1 186 ? 6.323 -6.139 1.998 1.00 82.06 186 SER A CA 1
ATOM 1524 C C . SER A 1 186 ? 6.668 -4.668 1.754 1.00 82.06 186 SER A C 1
ATOM 1526 O O . SER A 1 186 ? 6.713 -3.854 2.674 1.00 82.06 186 SER A O 1
ATOM 1528 N N . VAL A 1 187 ? 6.941 -4.329 0.497 1.00 82.88 187 VAL A N 1
ATOM 1529 C CA . VAL A 1 187 ? 7.158 -2.955 0.024 1.00 82.88 187 VAL A CA 1
ATOM 1530 C C . VAL A 1 187 ? 6.504 -2.811 -1.344 1.00 82.88 187 VAL A C 1
ATOM 1532 O O . VAL A 1 187 ? 6.379 -3.811 -2.051 1.00 82.88 187 VAL A O 1
ATOM 1535 N N . ASP A 1 188 ? 6.155 -1.599 -1.756 1.00 79.94 188 ASP A N 1
ATOM 1536 C CA . ASP A 1 188 ? 5.761 -1.309 -3.135 1.00 79.94 188 ASP A CA 1
ATOM 1537 C C . ASP A 1 188 ? 6.559 -0.135 -3.718 1.00 79.94 188 ASP A C 1
ATOM 1539 O O . ASP A 1 188 ? 7.227 0.628 -3.015 1.00 79.94 188 ASP A O 1
ATOM 1543 N N . SER A 1 189 ? 6.511 0.005 -5.043 1.00 75.75 189 SER A N 1
ATOM 1544 C CA . SER A 1 189 ? 7.101 1.148 -5.727 1.00 75.75 189 SER A CA 1
ATOM 1545 C C . SER A 1 189 ? 6.406 1.416 -7.051 1.00 75.75 189 SER A C 1
ATOM 1547 O O . SER A 1 189 ? 6.243 0.521 -7.884 1.00 75.75 189 SER A O 1
ATOM 1549 N N . SER A 1 190 ? 6.118 2.687 -7.334 1.00 70.56 190 SER A N 1
ATOM 1550 C CA . SER A 1 190 ? 5.666 3.099 -8.671 1.00 70.56 190 SER A CA 1
ATOM 1551 C C . SER A 1 190 ? 6.688 2.754 -9.769 1.00 70.56 190 SER A C 1
ATOM 1553 O O . SER A 1 190 ? 6.295 2.533 -10.921 1.00 70.56 190 SER A O 1
ATOM 1555 N N . SER A 1 191 ? 7.969 2.587 -9.401 1.00 68.38 191 SER A N 1
ATOM 1556 C CA 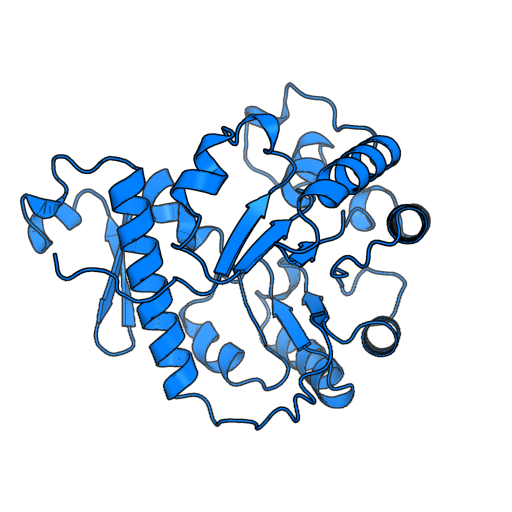. SER A 1 191 ? 9.060 2.085 -10.252 1.00 68.38 191 SER A CA 1
ATOM 1557 C C . SER A 1 191 ? 8.739 0.744 -10.923 1.00 68.38 191 SER A C 1
ATOM 1559 O O . SER A 1 191 ? 9.202 0.475 -12.030 1.00 68.38 191 SER A O 1
ATOM 1561 N N . TRP A 1 192 ? 7.881 -0.081 -10.320 1.00 69.19 192 TRP A N 1
ATOM 1562 C CA . TRP A 1 192 ? 7.472 -1.368 -10.893 1.00 69.19 192 TRP A CA 1
ATOM 1563 C C . TRP A 1 192 ? 6.623 -1.200 -12.160 1.00 69.19 192 TRP A C 1
ATOM 1565 O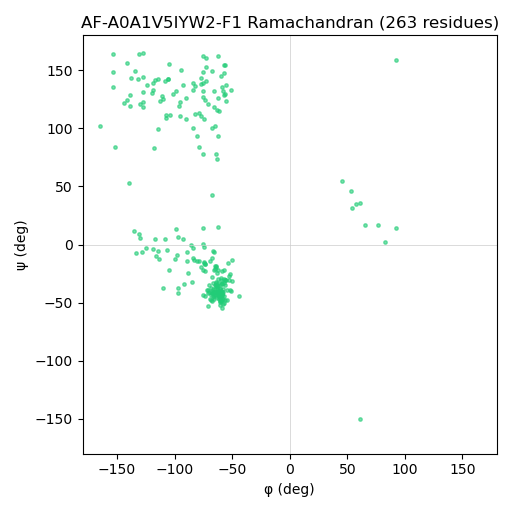 O . TRP A 1 192 ? 6.648 -2.041 -13.057 1.00 69.19 192 TRP A O 1
ATOM 1575 N N . SER A 1 193 ? 5.900 -0.081 -12.262 1.00 66.94 193 SER A N 1
ATOM 1576 C CA . SER A 1 193 ? 5.113 0.309 -13.441 1.00 66.94 193 SER A CA 1
ATOM 1577 C C . SER A 1 193 ? 5.818 1.341 -14.333 1.00 66.94 193 SER A C 1
ATOM 1579 O O . SER A 1 193 ? 5.407 1.553 -15.478 1.00 66.94 193 SER A O 1
ATOM 1581 N N . ALA A 1 194 ? 6.901 1.955 -13.835 1.00 68.25 194 ALA A N 1
ATOM 1582 C CA . ALA A 1 194 ? 7.688 2.972 -14.535 1.00 68.25 194 ALA A CA 1
ATOM 1583 C C . ALA A 1 194 ? 8.209 2.474 -15.887 1.00 68.25 194 ALA A C 1
ATOM 1585 O O . ALA A 1 194 ? 8.289 3.246 -16.839 1.00 68.25 194 ALA A O 1
ATOM 1586 N N . GLY A 1 195 ? 8.460 1.170 -16.006 1.00 71.56 195 GLY A N 1
ATOM 1587 C CA . GLY A 1 195 ? 8.863 0.555 -17.260 1.00 71.56 195 GLY A CA 1
ATOM 1588 C C . GLY A 1 195 ? 7.904 0.787 -18.423 1.00 71.56 195 GLY A C 1
ATOM 1589 O O . GLY A 1 195 ? 8.320 1.228 -19.490 1.00 71.56 195 GLY A O 1
ATOM 1590 N N . VAL A 1 196 ? 6.603 0.590 -18.205 1.00 73.06 196 VAL A N 1
ATOM 1591 C CA . VAL A 1 196 ? 5.589 0.861 -19.238 1.00 73.06 196 VAL A CA 1
ATOM 1592 C C . VAL A 1 196 ? 5.439 2.362 -19.472 1.00 73.06 196 VAL A C 1
ATOM 1594 O O . VAL A 1 196 ? 5.346 2.801 -20.614 1.00 73.06 196 VAL A O 1
ATOM 1597 N N . ARG A 1 197 ? 5.447 3.156 -18.395 1.00 70.06 197 ARG A N 1
ATOM 1598 C CA . ARG A 1 197 ? 5.215 4.606 -18.458 1.00 70.06 197 ARG A CA 1
ATOM 1599 C C . ARG A 1 197 ? 6.317 5.356 -19.206 1.00 70.06 197 ARG A C 1
ATOM 1601 O O . ARG A 1 197 ? 6.019 6.266 -19.969 1.00 70.06 197 ARG A O 1
ATOM 1608 N N . PHE A 1 198 ? 7.570 4.979 -18.980 1.00 74.75 198 PHE A N 1
ATOM 1609 C CA . PHE A 1 198 ? 8.742 5.668 -19.525 1.00 74.75 198 PHE A CA 1
ATOM 1610 C C . PHE A 1 198 ? 9.445 4.871 -20.631 1.00 74.75 198 PHE A C 1
ATOM 1612 O O . PHE A 1 198 ? 10.503 5.275 -21.107 1.00 74.75 198 PHE A O 1
ATOM 1619 N N . GLY A 1 199 ? 8.881 3.730 -21.045 1.00 75.00 199 GLY A N 1
ATOM 1620 C CA . GLY A 1 199 ? 9.501 2.844 -22.030 1.00 75.00 199 GLY A CA 1
ATOM 1621 C C . GLY A 1 199 ? 10.855 2.301 -21.566 1.00 75.00 199 GLY A C 1
ATOM 1622 O O . GLY A 1 199 ? 11.772 2.169 -22.376 1.00 75.00 199 GLY A O 1
ATOM 1623 N N . VAL A 1 200 ? 10.998 2.035 -20.265 1.00 79.88 200 VAL A N 1
ATOM 1624 C CA . VAL A 1 200 ? 12.216 1.466 -19.678 1.00 79.88 200 VAL A CA 1
ATOM 1625 C C . VAL A 1 200 ? 12.022 -0.008 -19.340 1.00 79.88 200 VAL A C 1
ATOM 1627 O O . VAL A 1 200 ? 10.911 -0.499 -19.125 1.00 79.88 200 VAL A O 1
ATOM 1630 N N . CYS A 1 201 ? 13.127 -0.731 -19.300 1.00 82.56 201 CYS A N 1
ATOM 1631 C CA . CYS A 1 201 ? 13.150 -2.137 -18.960 1.00 82.56 201 CYS A CA 1
ATOM 1632 C C . CYS A 1 201 ? 14.092 -2.373 -17.789 1.00 82.56 201 CYS A C 1
ATOM 1634 O O . CYS A 1 201 ? 15.203 -1.849 -17.772 1.00 82.56 201 CYS A O 1
ATOM 1636 N N . TYR A 1 202 ? 13.676 -3.203 -16.845 1.00 85.50 202 TYR A N 1
ATOM 1637 C CA . TYR A 1 202 ? 14.541 -3.704 -15.789 1.00 85.50 202 TYR A CA 1
ATOM 1638 C C . TYR A 1 202 ? 15.121 -5.055 -16.185 1.00 85.50 202 TYR A C 1
ATOM 1640 O O . TYR A 1 202 ? 14.504 -5.797 -16.951 1.00 85.50 202 TYR A O 1
ATOM 1648 N N . VAL A 1 203 ? 16.315 -5.366 -15.692 1.00 86.81 203 VAL A N 1
ATO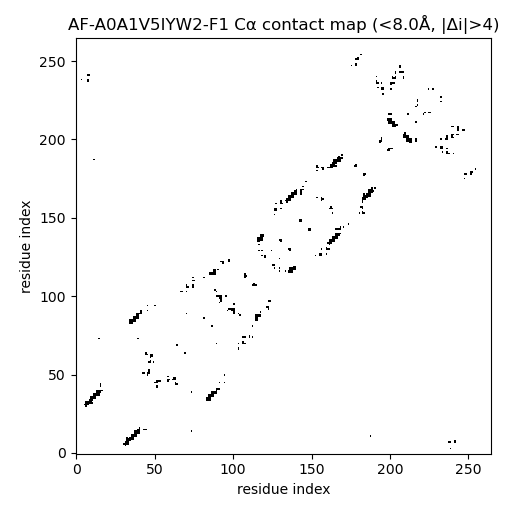M 1649 C CA . VAL A 1 203 ? 16.966 -6.667 -15.872 1.00 86.81 203 VAL A CA 1
ATOM 1650 C C . VAL A 1 203 ? 17.664 -7.017 -14.572 1.00 86.81 203 VAL A C 1
ATOM 1652 O O . VAL A 1 203 ? 18.465 -6.231 -14.065 1.00 86.81 203 VAL A O 1
ATOM 1655 N N . TYR A 1 204 ? 17.334 -8.185 -14.032 1.00 87.50 204 TYR A N 1
ATOM 1656 C CA . TYR A 1 204 ? 17.992 -8.727 -12.854 1.00 87.50 204 TYR A CA 1
ATOM 1657 C C . TYR A 1 204 ? 19.117 -9.685 -13.262 1.00 87.50 204 TYR A C 1
ATOM 1659 O O . TYR A 1 204 ? 18.868 -10.704 -13.919 1.00 87.50 204 TYR A O 1
ATOM 1667 N N . GLU A 1 205 ? 20.336 -9.387 -12.815 1.00 87.19 205 GLU A N 1
ATOM 1668 C CA . GLU A 1 205 ? 21.540 -10.196 -13.012 1.00 87.19 205 GLU A CA 1
ATOM 1669 C C . GLU A 1 205 ? 22.361 -10.227 -11.712 1.00 87.19 205 GLU A C 1
ATOM 1671 O O . GLU A 1 205 ? 22.808 -9.195 -11.222 1.00 87.19 205 GLU A O 1
ATOM 1676 N N . ARG A 1 206 ? 22.560 -11.428 -11.143 1.00 84.00 206 ARG A N 1
ATOM 1677 C CA . ARG A 1 206 ? 23.480 -11.703 -10.015 1.00 84.00 206 ARG A CA 1
ATOM 1678 C C . ARG A 1 206 ? 23.406 -10.684 -8.860 1.00 84.00 206 ARG A C 1
ATOM 1680 O O . ARG A 1 206 ? 24.409 -10.104 -8.462 1.00 84.00 206 ARG A O 1
ATOM 1687 N N . GLY A 1 207 ? 22.214 -10.468 -8.308 1.00 82.38 207 GLY A N 1
ATOM 1688 C CA . GLY A 1 207 ? 22.021 -9.581 -7.156 1.00 82.38 207 GLY A CA 1
ATOM 1689 C C . GLY A 1 207 ? 21.899 -8.091 -7.491 1.00 82.38 207 GLY A C 1
ATOM 1690 O O . GLY A 1 207 ? 21.751 -7.280 -6.573 1.00 82.38 207 GLY A O 1
ATOM 1691 N N . VAL A 1 208 ? 21.929 -7.731 -8.777 1.00 83.44 208 VAL A N 1
ATOM 1692 C CA . VAL A 1 208 ? 21.793 -6.356 -9.268 1.00 83.44 208 VAL A CA 1
ATOM 1693 C C . VAL A 1 208 ? 20.564 -6.252 -10.165 1.00 83.44 208 VAL A C 1
ATOM 1695 O O . VAL A 1 208 ? 20.352 -7.085 -11.045 1.00 83.44 208 VAL A O 1
ATOM 1698 N N . LEU A 1 209 ? 19.750 -5.219 -9.942 1.00 86.31 209 LEU A N 1
ATOM 1699 C CA . LEU A 1 209 ? 18.639 -4.852 -10.814 1.00 86.31 209 LEU A CA 1
ATOM 1700 C C . LEU A 1 209 ? 19.004 -3.568 -11.566 1.00 86.31 209 LEU A C 1
ATOM 1702 O O . LEU A 1 209 ? 19.104 -2.499 -10.966 1.00 86.31 209 LEU A O 1
ATOM 1706 N N . SER A 1 210 ? 19.209 -3.669 -12.877 1.00 86.19 210 SER A N 1
ATOM 1707 C CA . SER A 1 210 ? 19.613 -2.542 -13.725 1.00 86.19 210 SER A CA 1
ATOM 1708 C C . SER A 1 210 ? 18.457 -2.051 -14.591 1.00 86.19 210 SER A C 1
ATOM 1710 O O . SER A 1 210 ? 17.669 -2.849 -15.101 1.00 86.19 210 SER A O 1
ATOM 1712 N N . MET A 1 211 ? 18.370 -0.733 -14.777 1.00 85.38 211 MET A N 1
ATOM 1713 C CA . MET A 1 211 ? 17.382 -0.081 -15.639 1.00 85.38 211 MET A CA 1
ATOM 1714 C C . MET A 1 211 ? 17.999 0.261 -17.001 1.00 85.38 211 MET A C 1
ATOM 1716 O O . MET A 1 211 ? 19.062 0.872 -17.074 1.00 85.38 211 MET A O 1
ATOM 1720 N N . TYR A 1 212 ? 17.301 -0.078 -18.082 1.00 82.50 212 TYR A N 1
ATOM 1721 C CA . TYR A 1 212 ? 17.681 0.208 -19.463 1.00 82.50 212 TYR A CA 1
ATOM 1722 C C . TYR A 1 212 ? 16.618 1.077 -20.123 1.00 82.50 212 TYR A C 1
ATOM 1724 O O . TYR A 1 212 ? 15.429 0.761 -20.086 1.00 82.50 212 TYR A O 1
ATOM 1732 N N . SER A 1 213 ? 17.046 2.163 -20.762 1.00 77.25 213 SER A N 1
ATOM 1733 C CA . SER A 1 213 ? 16.150 3.014 -21.542 1.00 77.25 213 SER A CA 1
ATOM 1734 C C . SER A 1 213 ? 15.785 2.371 -22.880 1.00 77.25 213 SER A C 1
ATOM 1736 O O . SER A 1 213 ? 16.507 1.510 -23.392 1.00 77.25 213 SER A O 1
ATOM 1738 N N . LYS A 1 214 ? 14.711 2.868 -23.503 1.00 68.00 214 LYS A N 1
ATOM 1739 C CA . LYS A 1 214 ? 14.260 2.465 -24.844 1.00 68.00 214 LYS A CA 1
ATOM 1740 C C . LYS A 1 214 ? 15.356 2.527 -25.917 1.00 68.00 214 LYS A C 1
ATOM 1742 O O . LYS A 1 214 ? 15.278 1.790 -26.890 1.00 68.00 214 LYS A O 1
ATOM 1747 N N . ASN A 1 215 ? 16.378 3.368 -25.748 1.00 67.06 215 ASN A N 1
ATOM 1748 C CA . ASN A 1 215 ? 17.461 3.529 -26.726 1.00 67.06 215 ASN A CA 1
ATOM 1749 C C . ASN A 1 215 ? 18.573 2.482 -26.555 1.00 67.06 215 ASN A C 1
ATOM 1751 O O . ASN A 1 215 ? 19.194 2.060 -27.531 1.00 67.06 215 ASN A O 1
ATOM 1755 N N . THR A 1 216 ? 18.825 2.044 -25.322 1.00 70.12 216 THR A N 1
ATOM 1756 C CA . THR A 1 216 ? 19.863 1.046 -25.010 1.00 70.12 216 THR A CA 1
ATOM 1757 C C . THR A 1 216 ? 19.317 -0.379 -25.101 1.00 70.12 216 THR A C 1
ATOM 1759 O O . THR A 1 216 ? 20.051 -1.332 -25.356 1.00 70.12 216 THR A O 1
ATOM 1762 N N . PHE A 1 217 ? 18.005 -0.521 -24.935 1.00 67.50 217 PHE A N 1
ATOM 1763 C CA . PHE A 1 217 ? 17.308 -1.794 -24.852 1.00 67.50 217 PHE A CA 1
ATOM 1764 C C . PHE A 1 217 ? 17.336 -2.635 -26.153 1.00 67.50 217 PHE A C 1
ATOM 1766 O O . PHE A 1 217 ? 17.732 -3.800 -26.070 1.00 67.50 217 PHE A O 1
ATOM 1773 N N . PRO A 1 218 ? 17.064 -2.090 -27.363 1.00 62.22 218 PRO A N 1
ATOM 1774 C CA . PRO A 1 218 ? 17.159 -2.841 -28.621 1.00 62.22 218 PRO A CA 1
ATOM 1775 C C . PRO A 1 218 ? 18.574 -3.340 -28.930 1.00 62.22 218 PRO A C 1
ATOM 1777 O O . PRO A 1 218 ? 18.735 -4.387 -29.550 1.00 62.22 218 PRO A O 1
ATOM 1780 N N . LYS A 1 219 ? 19.603 -2.612 -28.473 1.00 64.06 219 LYS A N 1
ATOM 1781 C CA . LYS A 1 219 ? 21.010 -2.981 -28.684 1.00 64.06 219 LYS A CA 1
ATOM 1782 C C . LYS A 1 219 ? 21.415 -4.212 -27.869 1.00 64.06 219 LYS A C 1
ATOM 1784 O O . LYS A 1 219 ? 22.215 -5.006 -28.344 1.00 64.06 219 LYS A O 1
ATOM 1789 N N . ARG A 1 220 ? 20.863 -4.377 -26.660 1.00 64.44 220 ARG A N 1
ATOM 1790 C CA . ARG A 1 220 ? 21.200 -5.485 -25.746 1.00 64.44 220 ARG A CA 1
ATOM 1791 C C . ARG A 1 220 ? 20.285 -6.702 -25.903 1.00 64.44 220 ARG A C 1
ATOM 1793 O O . ARG A 1 220 ? 20.749 -7.822 -25.740 1.00 64.44 220 ARG A O 1
ATOM 1800 N N . PHE A 1 221 ? 19.006 -6.492 -26.219 1.00 64.94 221 PHE A N 1
ATOM 1801 C CA . PHE A 1 221 ? 17.989 -7.555 -26.230 1.00 64.94 221 PHE A CA 1
ATOM 1802 C C . PHE A 1 221 ? 17.373 -7.824 -27.616 1.00 64.94 221 PHE A C 1
ATOM 1804 O O . PHE A 1 221 ? 16.464 -8.646 -27.748 1.00 64.94 221 PHE A O 1
ATOM 1811 N N . GLY A 1 222 ? 17.873 -7.166 -28.668 1.00 60.88 222 GLY A N 1
ATOM 1812 C CA . GLY A 1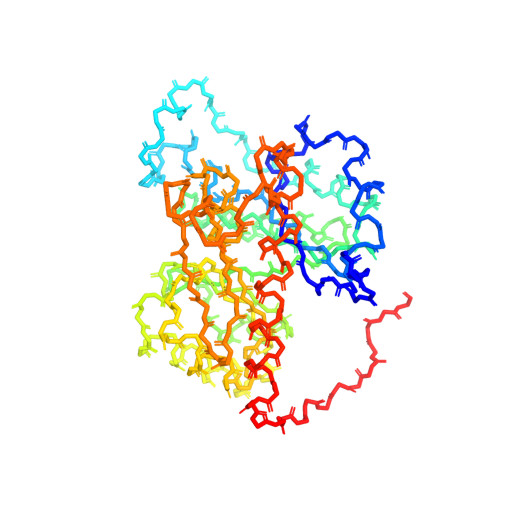 222 ? 17.492 -7.419 -30.059 1.00 60.88 222 GLY A CA 1
ATOM 1813 C C . GLY A 1 222 ? 16.004 -7.190 -30.362 1.00 60.88 222 GLY A C 1
ATOM 1814 O O . GLY A 1 222 ? 15.324 -6.378 -29.737 1.00 60.88 222 GLY A O 1
ATOM 1815 N N . LYS A 1 223 ? 15.471 -7.938 -31.342 1.00 55.22 223 LYS A N 1
ATOM 1816 C CA . LYS A 1 223 ? 14.071 -7.850 -31.818 1.00 55.22 223 LYS A CA 1
ATOM 1817 C C . LYS A 1 223 ? 13.021 -8.290 -30.785 1.00 55.22 223 LYS A C 1
ATOM 1819 O O . LYS A 1 223 ? 11.831 -8.144 -31.062 1.00 55.22 223 LYS A O 1
ATOM 1824 N N . MET A 1 224 ? 13.434 -8.802 -29.622 1.00 54.78 224 MET A N 1
ATOM 1825 C CA . MET A 1 224 ? 12.568 -9.418 -28.608 1.00 54.78 224 MET A CA 1
ATOM 1826 C C . MET A 1 224 ? 11.451 -8.480 -28.113 1.00 54.78 224 MET A C 1
ATOM 1828 O O . MET A 1 224 ? 10.404 -8.956 -27.685 1.00 54.78 224 MET A O 1
ATOM 1832 N N . PHE A 1 225 ? 11.630 -7.160 -28.261 1.00 56.53 225 PHE A N 1
ATOM 1833 C CA . PHE A 1 225 ? 10.656 -6.145 -27.847 1.00 56.53 225 PHE A CA 1
ATOM 1834 C C . PHE A 1 225 ? 10.327 -5.077 -28.912 1.00 56.53 225 PHE A C 1
ATOM 1836 O O . PHE A 1 225 ? 9.585 -4.135 -28.639 1.00 56.53 225 PHE A O 1
ATOM 1843 N N . ASN A 1 226 ? 10.777 -5.230 -30.167 1.00 52.34 226 ASN A N 1
ATOM 1844 C CA . ASN A 1 226 ? 10.418 -4.296 -31.256 1.00 52.34 226 ASN A CA 1
ATOM 1845 C C . ASN A 1 226 ? 8.914 -4.328 -31.622 1.00 52.34 226 ASN A C 1
ATOM 1847 O O . ASN A 1 226 ? 8.460 -3.517 -32.424 1.00 52.34 226 ASN A O 1
ATOM 1851 N N . LYS A 1 227 ? 8.140 -5.255 -31.037 1.00 51.59 227 LYS A N 1
ATOM 1852 C CA . LYS A 1 227 ? 6.682 -5.404 -31.203 1.00 51.59 227 LYS A CA 1
ATOM 1853 C C . LYS A 1 227 ? 5.926 -5.632 -29.887 1.00 51.59 227 LYS A C 1
ATOM 1855 O O . LYS A 1 227 ? 4.773 -6.055 -29.907 1.00 51.59 227 LYS A O 1
ATOM 1860 N N . THR A 1 228 ? 6.552 -5.443 -28.728 1.00 54.47 228 THR A N 1
ATOM 1861 C CA . THR A 1 228 ? 5.887 -5.778 -27.460 1.00 54.47 228 THR A CA 1
ATOM 1862 C C . THR A 1 228 ? 4.806 -4.773 -27.114 1.00 54.47 228 THR A C 1
ATOM 1864 O O . THR A 1 228 ? 5.071 -3.582 -26.970 1.00 54.47 228 THR A O 1
ATOM 1867 N N . SER A 1 229 ? 3.595 -5.288 -26.915 1.00 64.94 229 SER A N 1
ATOM 1868 C CA . SER A 1 229 ? 2.518 -4.561 -26.257 1.00 64.94 229 SER A CA 1
ATOM 1869 C C . SER A 1 229 ? 2.959 -4.103 -24.860 1.00 64.94 229 SER A C 1
ATOM 1871 O O . SER A 1 229 ? 3.800 -4.740 -24.215 1.00 64.94 229 SER A O 1
ATOM 1873 N N . ASN A 1 230 ? 2.349 -3.026 -24.356 1.00 71.31 230 ASN A N 1
ATOM 1874 C CA . ASN A 1 230 ? 2.550 -2.545 -22.982 1.00 71.31 230 ASN A CA 1
ATOM 1875 C C . ASN A 1 230 ? 2.391 -3.667 -21.939 1.00 71.31 230 ASN A C 1
ATOM 1877 O O . ASN A 1 230 ? 3.076 -3.665 -20.920 1.00 71.31 230 ASN A O 1
ATOM 1881 N N . THR A 1 231 ? 1.534 -4.653 -22.218 1.00 73.00 231 THR A N 1
ATOM 1882 C CA . THR A 1 231 ? 1.338 -5.847 -21.391 1.00 73.00 231 THR A CA 1
ATOM 1883 C C . THR A 1 231 ? 2.598 -6.702 -21.290 1.00 73.00 231 THR A C 1
ATOM 1885 O O . THR A 1 231 ? 2.987 -7.077 -20.191 1.00 73.00 231 THR A O 1
ATOM 1888 N N . ASN A 1 232 ? 3.284 -6.974 -22.399 1.00 74.81 232 ASN A N 1
ATOM 1889 C CA . ASN A 1 232 ? 4.487 -7.808 -22.369 1.00 74.81 232 ASN A CA 1
ATOM 1890 C C . ASN A 1 232 ? 5.642 -7.111 -21.640 1.00 74.81 232 ASN A C 1
ATOM 1892 O O . ASN A 1 232 ? 6.375 -7.754 -20.894 1.00 74.81 232 ASN A O 1
ATOM 1896 N N . LEU A 1 233 ? 5.780 -5.791 -21.809 1.00 76.69 233 LEU A N 1
ATOM 1897 C CA . LEU A 1 233 ? 6.769 -5.008 -21.065 1.00 76.69 233 LEU A CA 1
ATOM 1898 C C . LEU A 1 233 ? 6.446 -4.961 -19.562 1.00 76.69 233 LEU A C 1
ATOM 1900 O O . LEU A 1 233 ? 7.354 -5.055 -18.737 1.00 76.69 233 LEU A O 1
ATOM 1904 N N . LEU A 1 234 ? 5.163 -4.859 -19.195 1.00 77.50 234 LEU A N 1
ATOM 1905 C CA . LEU A 1 234 ? 4.717 -4.948 -17.803 1.00 77.50 234 LEU A CA 1
ATOM 1906 C C . LEU A 1 234 ? 5.086 -6.300 -17.186 1.00 77.50 234 LEU A C 1
ATOM 1908 O O . LEU A 1 234 ? 5.713 -6.329 -16.130 1.00 77.50 234 LEU A O 1
ATOM 1912 N N . LEU A 1 235 ? 4.717 -7.398 -17.852 1.00 77.75 235 LEU A N 1
ATOM 1913 C CA . LEU A 1 235 ? 4.975 -8.759 -17.378 1.00 77.75 235 LEU A CA 1
ATOM 1914 C C . LEU A 1 235 ? 6.475 -9.038 -17.265 1.00 77.75 235 LEU A C 1
ATOM 1916 O O . LEU A 1 235 ? 6.925 -9.589 -16.261 1.00 77.75 235 LEU A O 1
ATOM 1920 N N . TRP A 1 236 ? 7.264 -8.596 -18.248 1.00 81.69 236 TRP A N 1
ATOM 1921 C CA . TRP A 1 236 ? 8.717 -8.696 -18.181 1.00 81.69 236 TRP A CA 1
ATOM 1922 C C . TRP A 1 236 ? 9.266 -7.963 -16.958 1.00 81.69 236 TRP A C 1
ATOM 1924 O O . TRP A 1 236 ? 9.950 -8.573 -16.138 1.00 81.69 236 TRP A O 1
ATOM 1934 N N . ASN A 1 237 ? 8.938 -6.680 -16.792 1.00 83.38 237 ASN A N 1
ATOM 1935 C CA . ASN A 1 237 ? 9.441 -5.895 -15.668 1.00 83.38 237 ASN A CA 1
ATOM 1936 C C . ASN A 1 237 ? 9.022 -6.499 -14.327 1.00 83.38 237 ASN A C 1
ATOM 1938 O O . ASN A 1 237 ? 9.870 -6.657 -13.452 1.00 83.38 237 ASN A O 1
ATOM 1942 N N . ALA A 1 238 ? 7.759 -6.906 -14.190 1.00 80.44 238 ALA A N 1
ATOM 1943 C CA . ALA A 1 238 ? 7.269 -7.564 -12.986 1.00 80.44 238 ALA A CA 1
ATOM 1944 C C . ALA A 1 238 ? 8.061 -8.850 -12.683 1.00 80.44 238 ALA A C 1
ATOM 1946 O O . ALA A 1 238 ? 8.460 -9.065 -11.541 1.00 80.44 238 ALA A O 1
ATOM 1947 N N . SER A 1 239 ? 8.394 -9.652 -13.703 1.00 83.00 239 SER A N 1
ATOM 1948 C CA . SER A 1 239 ? 9.225 -10.850 -13.515 1.00 83.00 239 SER A CA 1
ATOM 1949 C C . SER A 1 239 ? 10.653 -10.528 -13.047 1.00 83.00 239 SER A C 1
ATOM 1951 O O . SER A 1 239 ? 11.191 -11.233 -12.196 1.00 83.00 239 SER A O 1
ATOM 1953 N N . GLN A 1 240 ? 11.279 -9.453 -13.542 1.00 86.56 240 GLN A N 1
ATOM 1954 C CA . GLN A 1 240 ? 12.635 -9.068 -13.126 1.00 86.56 240 GLN A CA 1
ATOM 1955 C C . GLN A 1 240 ? 12.655 -8.529 -11.694 1.00 86.56 240 GLN A C 1
ATOM 1957 O O . GLN A 1 240 ? 13.547 -8.880 -10.922 1.00 86.56 240 GLN A O 1
ATOM 1962 N N . TRP A 1 241 ? 11.640 -7.749 -11.316 1.00 84.38 241 TRP A N 1
ATOM 1963 C CA . TRP A 1 241 ? 11.440 -7.313 -9.935 1.00 84.38 241 TRP A CA 1
ATOM 1964 C C . TRP A 1 241 ? 11.190 -8.493 -8.990 1.00 84.38 241 TRP A C 1
ATOM 1966 O O . TRP A 1 241 ? 11.812 -8.543 -7.932 1.00 84.38 241 TRP A O 1
ATOM 1976 N N . GLN A 1 242 ? 10.381 -9.484 -9.385 1.00 82.81 242 GLN A N 1
ATOM 1977 C CA . GLN A 1 242 ? 10.169 -10.697 -8.584 1.00 82.81 242 GLN A CA 1
ATOM 1978 C C . GLN A 1 242 ? 11.471 -11.482 -8.387 1.00 82.81 242 GLN A C 1
ATOM 1980 O O . GLN A 1 242 ? 11.776 -11.883 -7.271 1.00 82.81 242 GLN A O 1
ATOM 1985 N N . ARG A 1 243 ? 12.288 -11.661 -9.435 1.00 85.00 243 ARG A N 1
ATOM 1986 C CA . ARG A 1 243 ? 13.594 -12.341 -9.309 1.00 85.00 243 ARG A CA 1
ATOM 1987 C C . ARG A 1 243 ? 14.529 -11.615 -8.344 1.00 85.00 243 ARG A C 1
ATOM 1989 O O . ARG A 1 243 ? 15.266 -12.264 -7.603 1.00 85.00 243 ARG A O 1
ATOM 1996 N N . TYR A 1 244 ? 14.505 -10.284 -8.356 1.00 85.00 244 TYR A N 1
ATOM 1997 C CA . TYR A 1 244 ? 15.281 -9.487 -7.415 1.00 85.00 244 TYR A CA 1
ATOM 1998 C C . TYR A 1 244 ? 14.746 -9.618 -5.985 1.00 85.00 244 TYR A C 1
ATOM 2000 O O . TYR A 1 244 ? 15.534 -9.846 -5.072 1.00 85.00 244 TYR A O 1
ATOM 2008 N N . ALA A 1 245 ? 13.425 -9.573 -5.795 1.00 79.38 245 ALA A N 1
ATOM 2009 C CA . ALA A 1 245 ? 12.797 -9.821 -4.500 1.00 79.38 245 ALA A CA 1
ATOM 2010 C C . ALA A 1 245 ? 13.149 -11.217 -3.956 1.00 79.38 245 ALA A C 1
ATOM 2012 O O . ALA A 1 245 ? 13.586 -11.333 -2.817 1.00 79.38 245 ALA A O 1
ATOM 2013 N N . ASP A 1 246 ? 13.059 -12.268 -4.777 1.00 80.69 246 ASP A N 1
ATOM 2014 C CA . ASP A 1 246 ? 13.439 -13.636 -4.399 1.00 80.69 246 ASP A CA 1
ATOM 2015 C C . ASP A 1 246 ? 14.907 -13.723 -3.966 1.00 80.69 246 ASP A C 1
ATOM 2017 O O . ASP A 1 246 ? 15.239 -14.423 -3.010 1.00 80.69 246 ASP A O 1
ATOM 2021 N N . TYR A 1 247 ? 15.801 -13.030 -4.676 1.00 83.75 247 TYR A N 1
ATOM 2022 C CA . TYR A 1 247 ? 17.205 -12.938 -4.287 1.00 83.75 247 TYR A CA 1
ATOM 2023 C C . TYR A 1 247 ? 17.354 -12.289 -2.913 1.00 83.75 247 TYR A C 1
ATOM 2025 O O . TYR A 1 247 ? 18.020 -12.861 -2.056 1.00 83.75 247 TYR A O 1
ATOM 2033 N N . LEU A 1 248 ? 16.699 -11.146 -2.699 1.00 77.94 248 LEU A N 1
ATOM 2034 C CA . LEU A 1 248 ? 16.709 -10.419 -1.432 1.00 77.94 248 LEU A CA 1
ATOM 2035 C C . LEU A 1 248 ? 16.178 -11.273 -0.271 1.00 77.94 248 LEU A C 1
ATOM 2037 O O . LEU A 1 248 ? 16.804 -11.308 0.784 1.00 77.94 248 LEU A O 1
ATOM 2041 N N . TYR A 1 249 ? 15.096 -12.028 -0.482 1.00 73.31 249 TYR A N 1
ATOM 2042 C CA . TYR A 1 249 ? 14.565 -12.961 0.516 1.00 73.31 249 TYR A CA 1
ATOM 2043 C C . TYR A 1 249 ? 15.515 -14.129 0.801 1.00 73.31 249 TYR A C 1
ATOM 2045 O O . TYR A 1 249 ? 15.672 -14.511 1.955 1.00 73.31 249 TYR A O 1
ATOM 2053 N N . LYS A 1 250 ? 16.169 -14.699 -0.220 1.00 75.50 250 LYS A N 1
ATOM 2054 C CA . LYS A 1 250 ? 17.112 -15.819 -0.037 1.00 75.50 250 LYS A CA 1
ATOM 2055 C C . LYS A 1 250 ? 18.340 -15.445 0.778 1.00 75.50 250 LYS A C 1
ATOM 2057 O O . LYS A 1 250 ? 18.856 -16.289 1.500 1.00 75.50 250 LYS A O 1
ATOM 2062 N N . ILE A 1 251 ? 18.829 -14.220 0.616 1.00 68.25 251 ILE A N 1
ATOM 2063 C CA . ILE A 1 251 ? 19.974 -13.721 1.383 1.00 68.25 251 ILE A CA 1
ATOM 2064 C C . ILE A 1 251 ? 19.551 -13.142 2.739 1.00 68.25 251 ILE A C 1
ATOM 2066 O O . ILE A 1 251 ? 20.410 -12.680 3.483 1.00 68.25 251 ILE A O 1
ATOM 2070 N N . SER A 1 252 ? 18.248 -13.141 3.053 1.00 58.34 252 SER A N 1
ATOM 2071 C CA . SER A 1 252 ? 17.735 -12.668 4.334 1.00 58.34 252 SER A CA 1
ATOM 2072 C C . SER A 1 252 ? 17.811 -13.757 5.398 1.00 58.34 252 SER A C 1
ATOM 2074 O O . SER A 1 252 ? 17.407 -14.889 5.112 1.00 58.34 252 SER A O 1
ATOM 2076 N N . PRO A 1 253 ? 18.314 -13.460 6.614 1.00 52.72 253 PRO A N 1
ATOM 2077 C CA . PRO A 1 253 ? 18.213 -14.393 7.726 1.00 52.72 253 PRO A CA 1
ATOM 2078 C C . PRO A 1 253 ? 16.737 -14.743 7.911 1.00 52.72 253 PRO A C 1
ATOM 2080 O O . PRO A 1 253 ? 15.901 -13.851 8.049 1.00 52.72 253 PRO A O 1
ATOM 2083 N N . LYS A 1 254 ? 16.397 -16.033 7.865 1.00 51.03 254 LYS A N 1
ATOM 2084 C CA . LYS A 1 254 ? 15.035 -16.470 8.167 1.00 51.03 254 LYS A CA 1
ATOM 2085 C C . LYS A 1 254 ? 14.771 -16.162 9.637 1.00 51.03 254 LYS A C 1
ATOM 2087 O O . LYS A 1 254 ? 15.231 -16.899 10.502 1.00 51.03 254 LYS A O 1
ATOM 2092 N N . THR A 1 255 ? 14.040 -15.096 9.927 1.00 47.47 255 THR A N 1
ATOM 2093 C CA . THR A 1 255 ? 13.284 -15.043 11.171 1.00 47.47 255 THR A CA 1
ATOM 2094 C C . THR A 1 255 ? 12.057 -15.911 10.960 1.00 47.47 255 THR A C 1
ATOM 2096 O O . THR A 1 255 ? 11.200 -15.618 10.124 1.00 47.47 255 THR A O 1
ATOM 2099 N N . GLU A 1 256 ? 12.018 -17.048 11.651 1.00 44.16 256 GLU A N 1
ATOM 2100 C CA . GLU A 1 256 ? 10.795 -17.828 11.789 1.00 44.16 256 GLU A CA 1
ATOM 2101 C C . GLU A 1 256 ? 9.794 -16.949 12.533 1.00 44.16 256 GLU A C 1
ATOM 2103 O O . GLU A 1 256 ? 9.789 -16.843 13.756 1.00 44.16 256 GLU A O 1
ATOM 2108 N N . TRP A 1 257 ? 8.975 -16.234 11.770 1.00 44.19 257 TRP A N 1
ATOM 2109 C CA . TRP A 1 257 ? 7.733 -15.722 12.301 1.00 44.19 257 TRP A CA 1
ATOM 2110 C C . TRP A 1 257 ? 6.909 -16.947 12.663 1.00 44.19 257 TRP A C 1
ATOM 2112 O O . TRP A 1 257 ? 6.561 -17.726 11.775 1.00 44.19 257 TRP A O 1
ATOM 2122 N N . ASN A 1 258 ? 6.622 -17.124 13.954 1.00 36.62 258 ASN A N 1
ATOM 2123 C CA . ASN A 1 258 ? 5.613 -18.060 14.435 1.00 36.62 258 ASN A CA 1
ATOM 2124 C C . ASN A 1 258 ? 4.248 -17.604 13.904 1.00 36.62 258 ASN A C 1
ATOM 2126 O O . ASN A 1 258 ? 3.429 -17.038 14.623 1.00 36.62 258 ASN A O 1
ATOM 2130 N N . SER A 1 259 ? 4.010 -17.809 12.611 1.00 38.66 259 SER A N 1
ATOM 2131 C CA . SER A 1 259 ? 2.677 -17.812 12.050 1.00 38.66 259 SER A CA 1
ATOM 2132 C C . SER A 1 259 ? 1.999 -19.035 12.635 1.00 38.66 259 SER A C 1
ATOM 2134 O O . SER A 1 259 ? 2.217 -20.149 12.163 1.00 38.66 259 SER A O 1
ATOM 2136 N N . ASN A 1 260 ? 1.178 -18.834 13.660 1.00 29.48 260 ASN A N 1
ATOM 2137 C CA . ASN A 1 260 ? 0.014 -19.687 13.774 1.00 29.48 260 ASN A CA 1
ATOM 2138 C C . ASN A 1 260 ? -0.796 -19.414 12.490 1.00 29.48 260 ASN A C 1
ATOM 2140 O O . ASN A 1 260 ? -1.157 -18.256 12.251 1.00 29.48 260 ASN A O 1
ATOM 2144 N N . PRO A 1 261 ? -0.976 -20.389 11.585 1.00 33.94 261 PRO A N 1
ATOM 2145 C CA . PRO A 1 261 ? -1.729 -20.181 10.360 1.00 33.94 261 PRO A CA 1
ATOM 2146 C C . PRO A 1 261 ? -3.209 -20.155 10.736 1.00 33.94 261 PRO A C 1
ATOM 2148 O O . PRO A 1 261 ? -3.914 -21.149 10.616 1.00 33.94 261 PRO A O 1
ATOM 2151 N N . SER A 1 262 ? -3.676 -19.034 11.272 1.00 37.66 262 SER A N 1
ATOM 2152 C CA . SER A 1 262 ? -5.069 -18.886 11.673 1.00 37.66 262 SER A CA 1
ATOM 2153 C C . SER A 1 262 ? -5.613 -17.512 11.325 1.00 37.66 262 SER A C 1
ATOM 2155 O O . SER A 1 262 ? -6.148 -16.848 12.198 1.00 37.66 262 SER A O 1
ATOM 2157 N N . VAL A 1 263 ? -5.490 -17.093 10.063 1.00 35.06 263 VAL A N 1
ATOM 2158 C CA . VAL A 1 263 ? -6.475 -16.189 9.445 1.00 35.06 263 VAL A CA 1
ATOM 2159 C C . VAL A 1 263 ? -6.496 -16.437 7.935 1.00 35.06 263 VAL A C 1
ATOM 2161 O O . VAL A 1 263 ? -5.791 -15.768 7.195 1.00 35.06 263 VAL A O 1
ATOM 2164 N N . PHE A 1 264 ? -7.252 -17.446 7.509 1.00 30.69 264 PHE A N 1
ATOM 2165 C CA . PHE A 1 264 ? -8.030 -17.487 6.263 1.00 30.69 264 PHE A CA 1
ATOM 2166 C C . PHE A 1 264 ? -9.005 -18.668 6.424 1.00 30.69 264 PHE A C 1
ATOM 2168 O O . PHE A 1 264 ? -8.543 -19.812 6.381 1.00 30.69 264 PHE A O 1
ATOM 2175 N N . PRO A 1 265 ? -10.298 -18.445 6.728 1.00 33.69 265 PRO A N 1
ATOM 2176 C CA . PRO A 1 265 ? -11.329 -19.399 6.329 1.00 33.69 265 PRO A CA 1
ATOM 2177 C C . PRO A 1 265 ? -11.423 -19.489 4.799 1.00 33.69 265 PRO A C 1
ATOM 2179 O O . PRO A 1 265 ? -11.143 -18.470 4.124 1.00 33.69 265 PRO A O 1
#